Protein AF-A0A7L3NSB4-F1 (afdb_monomer)

Mean predicted aligned error: 19.43 Å

Sequence (182 aa):
SHVSRSVSPTTTSQIQARKKRRGIIEKRRRDRINSSLSELRRLVPTAFEKQGSSKLEKAEILQMTVDHLKMLHATGGTGFLDARALAVDYRSIGFRECLTEVVRYLGVLEGQNAADPIRLRLLSHLNNYVAEMEPSPVAASLLPIQTWPREAAPSPLVLTASSLPYPSPAVRPAPLRRVPSD

Secondary structure (DSSP, 8-state):
--------THHHHHHHHHHHHHHHHHHHHHHHHHHHHHHHHHHSHHHHHGGGSS---HHHHHHHHHHHHHHHHHTTT-TT--HHHHHHHHHHHHHHHHHHHHHHHHHHTS---TT-HHHHHHHHHHHHHHHHHS--TT-TT-----------PPPP-PPP----PPPPPPPPPPPPPPPPP-

pLDDT: mean 73.53, std 20.73, range [36.88, 98.31]

Structure (mmCIF, N/CA/C/O backbone):
data_AF-A0A7L3NSB4-F1
#
_entry.id   AF-A0A7L3NSB4-F1
#
loop_
_atom_site.group_PDB
_atom_site.id
_atom_site.type_symbol
_atom_site.label_atom_id
_atom_site.label_alt_id
_atom_site.label_comp_id
_atom_site.label_asym_id
_atom_site.label_entity_id
_atom_site.label_seq_id
_atom_site.pdbx_PDB_ins_code
_atom_site.Cartn_x
_atom_site.Cartn_y
_atom_site.Cartn_z
_atom_site.occupancy
_atom_site.B_iso_or_equiv
_atom_site.auth_seq_id
_atom_site.auth_comp_id
_atom_site.auth_asym_id
_atom_site.auth_atom_id
_atom_site.pdbx_PDB_model_num
ATOM 1 N N . SER A 1 1 ? -42.571 -15.913 73.186 1.00 41.47 1 SER A N 1
ATOM 2 C CA . SER A 1 1 ? -41.242 -16.099 72.567 1.00 41.47 1 SER A CA 1
ATOM 3 C C . SER A 1 1 ? -41.330 -15.780 71.078 1.00 41.47 1 SER A C 1
ATOM 5 O O . SER A 1 1 ? -41.625 -16.652 70.273 1.00 41.47 1 SER A O 1
ATOM 7 N N . HIS A 1 2 ? -41.131 -14.515 70.695 1.00 38.16 2 HIS A N 1
ATOM 8 C CA . HIS A 1 2 ? -41.065 -14.127 69.281 1.00 38.16 2 HIS A CA 1
ATOM 9 C C . HIS A 1 2 ? -39.616 -14.228 68.796 1.00 38.16 2 HIS A C 1
ATOM 11 O O . HIS A 1 2 ? -38.769 -13.430 69.186 1.00 38.16 2 HIS A O 1
ATOM 17 N N . VAL A 1 3 ? -39.329 -15.230 67.963 1.00 46.75 3 VAL A N 1
ATOM 18 C CA . VAL A 1 3 ? -38.068 -15.326 67.217 1.00 46.75 3 VAL A CA 1
ATOM 19 C C . VAL A 1 3 ? -38.216 -14.486 65.951 1.00 46.75 3 VAL A C 1
ATOM 21 O O . VAL A 1 3 ? -38.824 -14.908 64.969 1.00 46.75 3 VAL A O 1
ATOM 24 N N . SER A 1 4 ? -37.672 -13.272 65.989 1.00 44.59 4 SER A N 1
ATOM 25 C CA . SER A 1 4 ? -37.513 -12.417 64.814 1.00 44.59 4 SER A CA 1
ATOM 26 C C . SER A 1 4 ? -36.400 -12.989 63.939 1.00 44.59 4 SER A C 1
ATOM 28 O O . SER A 1 4 ? -35.218 -12.903 64.267 1.00 44.59 4 SER A O 1
ATOM 30 N N . ARG A 1 5 ? -36.786 -13.624 62.831 1.00 52.06 5 ARG A N 1
ATOM 31 C CA . ARG A 1 5 ? -35.868 -14.187 61.837 1.00 52.06 5 ARG A CA 1
ATOM 32 C C . ARG A 1 5 ? -35.193 -13.033 61.086 1.00 52.06 5 ARG A C 1
ATOM 34 O O . ARG A 1 5 ? -35.830 -12.342 60.296 1.00 52.06 5 ARG A O 1
ATOM 41 N N . SER A 1 6 ? -33.914 -12.810 61.363 1.00 48.22 6 SER A N 1
ATOM 42 C CA . SER A 1 6 ? -33.073 -11.813 60.704 1.00 48.22 6 SER A CA 1
ATOM 43 C C . SER A 1 6 ? -32.865 -12.176 59.230 1.00 48.22 6 SER A C 1
ATOM 45 O O . SER A 1 6 ? -32.164 -13.124 58.883 1.00 48.22 6 SER A O 1
ATOM 47 N N . VAL A 1 7 ? -33.490 -11.414 58.335 1.00 57.84 7 VAL A N 1
ATOM 48 C CA . VAL A 1 7 ? -33.168 -11.416 56.904 1.00 57.84 7 VAL A CA 1
ATOM 49 C C . VAL A 1 7 ? -31.962 -10.505 56.678 1.00 57.84 7 VAL A C 1
ATOM 51 O O . VAL A 1 7 ? -32.048 -9.285 56.785 1.00 57.84 7 VAL A O 1
ATOM 54 N N . SER A 1 8 ? -30.809 -11.114 56.412 1.00 54.88 8 SER A N 1
ATOM 55 C CA . SER A 1 8 ? -29.533 -10.431 56.190 1.00 54.88 8 SER A CA 1
ATOM 56 C C . SER A 1 8 ? -29.569 -9.545 54.926 1.00 54.88 8 SER A C 1
ATOM 58 O O . SER A 1 8 ? -29.937 -10.040 53.860 1.00 54.88 8 SER A O 1
ATOM 60 N N . PRO A 1 9 ? -29.102 -8.279 54.962 1.00 56.50 9 PRO A N 1
ATOM 61 C CA . PRO A 1 9 ? -29.096 -7.366 53.804 1.00 56.50 9 PRO A CA 1
ATOM 62 C C . PRO A 1 9 ? -28.012 -7.674 52.742 1.00 56.50 9 PRO A C 1
ATOM 64 O O . PRO A 1 9 ? -27.720 -6.863 51.862 1.00 56.50 9 PRO A O 1
ATOM 67 N N . THR A 1 10 ? -27.379 -8.846 52.796 1.00 56.84 10 THR A N 1
ATOM 68 C CA . THR A 1 10 ? -26.121 -9.131 52.089 1.00 56.84 10 THR A CA 1
ATOM 69 C C . THR A 1 10 ? -26.295 -9.433 50.591 1.00 56.84 10 THR A C 1
ATOM 71 O O . THR A 1 10 ? -25.347 -9.293 49.819 1.00 56.84 10 THR A O 1
ATOM 74 N N . THR A 1 11 ? -27.489 -9.801 50.125 1.00 63.25 11 THR A N 1
ATOM 75 C CA . THR A 1 11 ? -27.731 -10.205 48.726 1.00 63.25 11 THR A CA 1
ATOM 76 C C . THR A 1 11 ? -27.770 -9.026 47.748 1.00 63.25 11 THR A C 1
ATOM 78 O O . THR A 1 11 ? -27.122 -9.082 46.701 1.00 63.25 11 THR A O 1
ATOM 81 N N . THR A 1 12 ? -28.440 -7.920 48.081 1.00 67.31 12 THR A N 1
ATOM 82 C CA . THR A 1 12 ? -28.591 -6.766 47.169 1.00 67.31 12 THR A CA 1
ATOM 83 C C . THR A 1 12 ? -27.265 -6.042 46.911 1.00 67.31 12 THR A C 1
ATOM 85 O O . THR A 1 12 ? -26.929 -5.768 45.755 1.00 67.31 12 THR A O 1
ATOM 88 N N . SER A 1 13 ? -26.452 -5.812 47.950 1.00 76.88 13 SER A N 1
ATOM 89 C CA . SER A 1 13 ? -25.125 -5.184 47.808 1.00 76.88 13 SER A CA 1
ATOM 90 C C . SER A 1 13 ? -24.161 -6.032 46.976 1.00 76.88 13 SER A C 1
ATOM 92 O O . SER A 1 13 ? -23.420 -5.504 46.143 1.00 76.88 13 SER A O 1
ATOM 94 N N . GLN A 1 14 ? -24.199 -7.361 47.122 1.00 78.19 14 GLN A N 1
ATOM 95 C CA . GLN A 1 14 ? -23.383 -8.261 46.304 1.00 78.19 14 GLN A CA 1
ATOM 96 C C . GLN A 1 14 ? -23.814 -8.260 44.829 1.00 78.19 14 GLN A C 1
ATOM 98 O O . GLN A 1 14 ? -22.960 -8.271 43.937 1.00 78.19 14 GLN A O 1
ATOM 103 N N . ILE A 1 15 ? -25.120 -8.199 44.548 1.00 78.88 15 ILE A N 1
ATOM 104 C CA . ILE A 1 15 ? -25.654 -8.116 43.179 1.00 78.88 15 ILE A CA 1
ATOM 105 C C . ILE A 1 15 ? -25.244 -6.791 42.515 1.00 78.88 15 ILE A C 1
ATOM 107 O O . ILE A 1 15 ? -24.757 -6.796 41.379 1.00 78.88 15 ILE A O 1
ATOM 111 N N . GLN A 1 16 ? -25.352 -5.664 43.225 1.00 81.06 16 GLN A N 1
ATOM 112 C CA . GLN A 1 16 ? -24.919 -4.354 42.725 1.00 81.06 16 GLN A CA 1
ATOM 113 C C . GLN A 1 16 ? -23.402 -4.294 42.491 1.00 81.06 16 GLN A C 1
ATOM 115 O O . GLN A 1 16 ? -22.957 -3.814 41.445 1.00 81.06 16 GLN A O 1
ATOM 120 N N . ALA A 1 17 ? -22.598 -4.860 43.396 1.00 81.56 17 ALA A N 1
ATOM 121 C CA . ALA A 1 17 ? -21.148 -4.956 43.233 1.00 81.56 17 ALA A CA 1
ATOM 122 C C . ALA A 1 17 ? -20.750 -5.800 42.008 1.00 81.56 17 ALA A C 1
ATOM 124 O O . ALA A 1 17 ? -19.858 -5.414 41.245 1.00 81.56 17 ALA A O 1
ATOM 125 N N . ARG A 1 18 ? -21.435 -6.926 41.762 1.00 82.69 18 ARG A N 1
ATOM 126 C CA . ARG A 1 18 ? -21.242 -7.746 40.552 1.00 82.69 18 ARG A CA 1
ATOM 127 C C . ARG A 1 18 ? -21.621 -6.975 39.287 1.00 82.69 18 ARG A C 1
ATOM 129 O O . ARG A 1 18 ? -20.861 -7.000 38.320 1.00 82.69 18 ARG A O 1
ATOM 136 N N . LYS A 1 19 ? -22.743 -6.248 39.296 1.00 85.75 19 LYS A N 1
ATOM 137 C CA . LYS A 1 19 ? -23.192 -5.415 38.166 1.00 85.75 19 LYS A CA 1
ATOM 138 C C . LYS A 1 19 ? -22.208 -4.280 37.862 1.00 85.75 19 LYS A C 1
ATOM 140 O O . LYS A 1 19 ? -21.842 -4.096 36.703 1.00 85.75 19 LYS A O 1
ATOM 145 N N . LYS A 1 20 ? -21.695 -3.593 38.888 1.00 84.94 20 LYS A N 1
ATOM 146 C CA . LYS A 1 20 ? -20.652 -2.562 38.746 1.00 84.94 20 LYS A CA 1
ATOM 147 C C . LYS A 1 20 ? -19.369 -3.140 38.143 1.00 84.94 20 LYS A C 1
ATOM 149 O O . LYS A 1 20 ? -18.827 -2.573 37.198 1.00 84.94 20 LYS A O 1
ATOM 154 N N . ARG A 1 21 ? -18.921 -4.305 38.625 1.00 87.88 21 ARG A N 1
ATOM 155 C CA . ARG A 1 21 ? -17.732 -4.997 38.100 1.00 87.88 21 ARG A CA 1
ATOM 156 C C . ARG A 1 21 ? -17.908 -5.401 36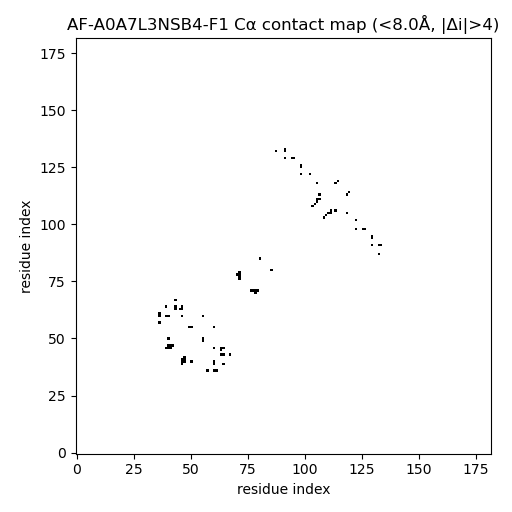.631 1.00 87.88 21 ARG A C 1
ATOM 158 O O . ARG A 1 21 ? -17.016 -5.148 35.827 1.00 87.88 21 ARG A O 1
ATOM 165 N N . ARG A 1 22 ? -19.077 -5.945 36.268 1.00 91.88 22 ARG A N 1
ATOM 166 C CA . ARG A 1 22 ? -19.443 -6.245 34.870 1.00 91.88 22 ARG A CA 1
ATOM 167 C C . ARG A 1 22 ? -19.402 -4.990 33.992 1.00 91.88 22 ARG A C 1
ATOM 169 O O . ARG A 1 22 ? -18.834 -5.035 32.907 1.00 91.88 22 ARG A O 1
ATOM 176 N N . GLY A 1 23 ? -19.920 -3.862 34.483 1.00 95.00 23 GLY A N 1
ATOM 177 C CA . GLY A 1 23 ? -19.882 -2.582 33.767 1.00 95.00 23 GLY A CA 1
ATOM 178 C C . GLY A 1 23 ? -18.463 -2.077 33.481 1.00 95.00 23 GLY A C 1
ATOM 179 O O . GLY A 1 23 ? -18.194 -1.598 32.382 1.00 95.00 23 GLY A O 1
ATOM 180 N N . ILE A 1 24 ? -17.536 -2.231 34.434 1.00 94.44 24 ILE A N 1
ATOM 181 C CA . ILE A 1 24 ? -16.123 -1.847 34.255 1.00 94.44 24 ILE A CA 1
ATOM 182 C C . ILE A 1 24 ? -15.446 -2.718 33.189 1.00 94.44 24 ILE A C 1
ATOM 184 O O . ILE A 1 24 ? -14.731 -2.195 32.335 1.00 94.44 24 ILE A O 1
ATOM 188 N N . ILE A 1 25 ? -15.681 -4.033 33.218 1.00 95.25 25 ILE A N 1
ATOM 189 C CA . ILE A 1 25 ? -15.112 -4.975 32.241 1.00 95.25 25 ILE A CA 1
ATOM 190 C C . ILE A 1 25 ? -15.617 -4.651 30.831 1.00 95.25 25 ILE A C 1
ATOM 192 O O . ILE A 1 25 ? -14.823 -4.545 29.898 1.00 95.25 25 ILE A O 1
ATOM 196 N N . GLU A 1 26 ? -16.920 -4.420 30.685 1.00 97.06 26 GLU A N 1
ATOM 197 C CA . GLU A 1 26 ? -17.520 -4.078 29.396 1.00 97.06 26 GLU A CA 1
ATOM 198 C C . GLU A 1 26 ? -17.038 -2.721 28.871 1.00 97.06 26 GLU A C 1
ATOM 200 O O . GLU A 1 26 ? -16.770 -2.572 27.679 1.00 97.06 26 GLU A O 1
ATOM 205 N N . LYS A 1 27 ? -16.870 -1.724 29.751 1.00 96.69 27 LYS A N 1
ATOM 206 C CA . LYS A 1 27 ? -16.255 -0.443 29.379 1.00 96.69 27 LYS A CA 1
ATOM 207 C C . LYS A 1 27 ? -14.854 -0.663 28.802 1.00 96.69 27 LYS A C 1
ATOM 209 O O . LYS A 1 27 ? -14.617 -0.273 27.665 1.00 96.69 27 LYS A O 1
ATOM 214 N N . ARG A 1 28 ? -13.984 -1.393 29.511 1.00 97.88 28 ARG A N 1
ATOM 215 C CA . ARG A 1 28 ? -12.627 -1.710 29.027 1.00 97.88 28 ARG A CA 1
ATOM 216 C C . ARG A 1 28 ? -12.638 -2.459 27.693 1.00 97.88 28 ARG A C 1
ATOM 218 O O . ARG A 1 28 ? -11.806 -2.180 26.836 1.00 97.88 28 ARG A O 1
ATOM 225 N N . ARG A 1 29 ? -13.572 -3.395 27.486 1.00 98.31 29 ARG A N 1
ATOM 226 C CA . ARG A 1 29 ? -13.725 -4.099 26.201 1.00 98.31 29 ARG A CA 1
ATOM 227 C C . ARG A 1 29 ? -14.053 -3.125 25.069 1.00 98.31 29 ARG A C 1
ATOM 229 O O . ARG A 1 29 ? -13.415 -3.178 24.021 1.00 98.31 29 ARG A O 1
ATOM 236 N N . ARG A 1 30 ? -15.026 -2.233 25.282 1.00 98.19 30 ARG A N 1
ATOM 237 C CA . ARG A 1 30 ? -15.428 -1.221 24.292 1.00 98.19 30 ARG A CA 1
ATOM 238 C C . ARG A 1 30 ? -14.300 -0.243 23.983 1.00 98.19 30 ARG A C 1
ATOM 240 O O . ARG A 1 30 ? -14.096 0.068 22.814 1.00 98.19 30 ARG A O 1
ATOM 247 N N . ASP A 1 31 ? -13.551 0.179 24.996 1.00 98.12 31 ASP A N 1
ATOM 248 C CA . ASP A 1 31 ? -12.402 1.072 24.826 1.00 98.12 31 ASP A CA 1
ATOM 249 C C . ASP A 1 31 ? -11.322 0.413 23.954 1.00 98.12 31 ASP A C 1
ATOM 251 O O . ASP A 1 31 ? -10.852 1.024 22.997 1.00 98.12 31 ASP A O 1
ATOM 255 N N . ARG A 1 32 ? -11.013 -0.871 24.195 1.00 98.25 32 ARG A N 1
ATOM 256 C CA . ARG A 1 32 ? -10.093 -1.648 23.344 1.00 98.25 32 ARG A CA 1
ATOM 257 C C . ARG A 1 32 ? -10.570 -1.728 21.892 1.00 98.25 32 ARG A C 1
ATOM 259 O O . ARG A 1 32 ? -9.788 -1.446 20.995 1.00 98.25 32 ARG A O 1
ATOM 266 N N . ILE A 1 33 ? -11.845 -2.054 21.661 1.00 97.56 33 ILE A N 1
ATOM 267 C CA . ILE A 1 33 ? -12.420 -2.126 20.303 1.00 97.56 33 ILE A CA 1
ATOM 268 C C . ILE A 1 33 ? -12.318 -0.771 19.593 1.00 97.56 33 ILE A C 1
ATOM 270 O O . ILE A 1 33 ? -11.929 -0.706 18.431 1.00 97.56 33 ILE A O 1
ATOM 274 N N . ASN A 1 34 ? -12.662 0.319 20.282 1.00 97.12 34 ASN A N 1
ATOM 275 C CA . ASN A 1 34 ? -12.588 1.654 19.697 1.00 97.12 34 ASN A CA 1
ATOM 276 C C . ASN A 1 34 ? -11.137 2.071 19.404 1.00 97.12 34 ASN A C 1
ATOM 278 O O . ASN A 1 34 ? -10.900 2.688 18.371 1.00 97.12 34 ASN A O 1
ATOM 282 N N . SER A 1 35 ? -10.175 1.699 20.257 1.00 97.88 35 SER A N 1
ATOM 283 C CA . SER A 1 35 ? -8.745 1.908 19.996 1.00 97.88 35 SER A CA 1
ATOM 284 C C . SER A 1 35 ? -8.305 1.187 18.723 1.00 97.88 35 SER A C 1
ATOM 286 O O . SER A 1 35 ? -7.707 1.810 17.852 1.00 97.88 35 SER A O 1
ATOM 288 N N . SER A 1 36 ? -8.670 -0.091 18.570 1.00 97.88 36 SER A N 1
ATOM 289 C CA . SER A 1 36 ? -8.346 -0.866 17.368 1.00 97.88 36 SER A CA 1
ATOM 290 C C . SER A 1 36 ? -8.972 -0.268 16.107 1.00 97.88 36 SER A C 1
ATOM 292 O O . SER A 1 36 ? -8.303 -0.173 15.090 1.00 97.88 36 SER A O 1
ATOM 294 N N . LEU A 1 37 ? -10.223 0.202 16.153 1.00 96.31 37 LEU A N 1
ATOM 295 C CA . LEU A 1 37 ? -10.854 0.864 15.001 1.00 96.31 37 LEU A CA 1
ATOM 296 C C . LEU A 1 37 ? -10.156 2.175 14.612 1.00 96.31 37 LEU A C 1
ATOM 298 O O . LEU A 1 37 ? -10.032 2.477 13.426 1.00 96.31 37 LEU A O 1
ATOM 302 N N . SER A 1 38 ? -9.704 2.957 15.593 1.00 95.00 38 SER A N 1
ATOM 303 C CA . SER A 1 38 ? -8.914 4.166 15.337 1.00 95.00 38 SER A CA 1
ATOM 304 C C . SER A 1 38 ? -7.555 3.835 14.722 1.00 95.00 38 SER A C 1
ATOM 306 O O . SER A 1 38 ? -7.101 4.538 13.825 1.00 95.00 38 SER A O 1
ATOM 308 N N . GLU A 1 39 ? -6.923 2.754 15.171 1.00 96.69 39 GLU A N 1
ATOM 309 C CA . GLU A 1 39 ? -5.663 2.280 14.609 1.00 96.69 39 GLU A CA 1
ATOM 310 C C . GLU A 1 39 ? -5.839 1.766 13.175 1.00 96.69 39 GLU A C 1
ATOM 312 O O . GLU A 1 39 ? -5.081 2.165 12.295 1.00 96.69 39 GLU A O 1
ATOM 317 N N . LEU A 1 40 ? -6.896 0.994 12.903 1.00 97.00 40 LEU A N 1
ATOM 318 C CA . LEU A 1 40 ? -7.240 0.537 11.554 1.00 97.00 40 LEU A CA 1
ATOM 319 C C . LEU A 1 40 ? -7.439 1.699 10.577 1.00 97.00 40 LEU A C 1
ATOM 321 O O . LEU A 1 40 ? -6.917 1.644 9.468 1.00 97.00 40 LEU A O 1
ATOM 325 N N . ARG A 1 41 ? -8.111 2.784 10.989 1.00 93.88 41 ARG A N 1
ATOM 326 C CA . ARG A 1 41 ? -8.237 3.993 10.151 1.00 93.88 41 ARG A CA 1
ATOM 327 C C . ARG A 1 41 ? -6.895 4.581 9.731 1.00 93.88 41 ARG A C 1
ATOM 329 O O . ARG A 1 41 ? -6.804 5.136 8.648 1.00 93.88 41 ARG A O 1
ATOM 336 N N . ARG A 1 42 ? -5.883 4.492 10.595 1.00 93.88 42 ARG A N 1
ATOM 337 C CA . ARG A 1 42 ? -4.547 5.031 10.329 1.00 93.88 42 ARG A CA 1
ATOM 338 C C . ARG A 1 42 ? -3.696 4.083 9.484 1.00 93.88 42 ARG A C 1
ATOM 340 O O . ARG A 1 42 ? -2.846 4.548 8.739 1.00 93.88 42 ARG A O 1
ATOM 347 N N . LEU A 1 43 ? -3.884 2.773 9.644 1.00 93.81 43 LEU A N 1
ATOM 348 C CA . LEU A 1 43 ? -3.078 1.752 8.968 1.00 93.81 43 LEU A CA 1
ATOM 349 C C . LEU A 1 43 ? -3.584 1.413 7.563 1.00 93.81 43 LEU A C 1
ATOM 351 O O . LEU A 1 43 ? -2.785 1.054 6.705 1.00 93.81 43 LEU A O 1
ATOM 355 N N . VAL A 1 44 ? -4.893 1.496 7.325 1.00 93.12 44 VAL A N 1
ATOM 356 C CA . VAL A 1 44 ? -5.493 1.136 6.036 1.00 93.12 44 VAL A CA 1
ATOM 357 C C . VAL A 1 44 ? -5.465 2.354 5.103 1.00 93.12 44 VAL A C 1
ATOM 359 O O . VAL A 1 44 ? -6.126 3.343 5.424 1.00 93.12 44 VAL A O 1
ATOM 362 N N . PRO A 1 45 ? -4.777 2.302 3.941 1.00 91.31 45 PRO A N 1
ATOM 363 C CA . PRO A 1 45 ? -4.560 3.473 3.082 1.00 91.31 45 PRO A CA 1
ATOM 364 C C . PRO A 1 45 ? -5.849 4.191 2.678 1.00 91.31 45 PRO A C 1
ATOM 366 O O . PRO A 1 45 ? -5.996 5.391 2.886 1.00 91.31 45 PRO A O 1
ATOM 369 N N . THR A 1 46 ? -6.840 3.434 2.211 1.00 91.06 46 THR A N 1
ATOM 370 C CA . THR A 1 46 ? -8.129 3.987 1.785 1.00 91.06 46 THR A CA 1
ATOM 371 C C . THR A 1 46 ? -8.880 4.644 2.947 1.00 91.06 46 THR A C 1
ATOM 373 O O . THR A 1 46 ? -9.553 5.657 2.763 1.00 91.06 46 THR A O 1
ATOM 376 N N . ALA A 1 47 ? -8.785 4.086 4.161 1.00 93.06 47 ALA A N 1
ATOM 377 C CA . ALA A 1 47 ? -9.444 4.642 5.343 1.00 93.06 47 ALA A CA 1
ATOM 378 C C . ALA A 1 47 ? -8.728 5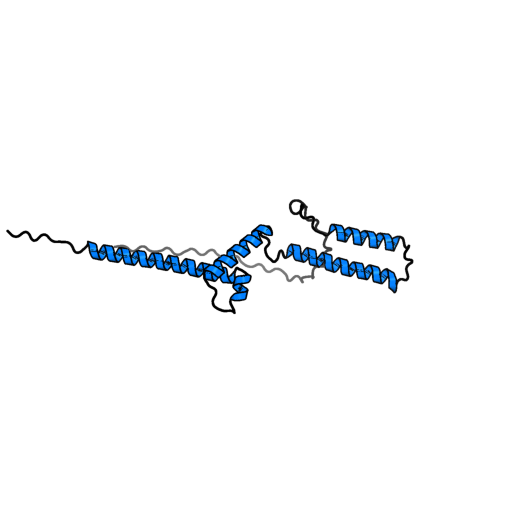.904 5.844 1.00 93.06 47 ALA A C 1
ATOM 380 O O . ALA A 1 47 ? -9.387 6.834 6.313 1.00 93.06 47 ALA A O 1
ATOM 381 N N . PHE A 1 48 ? -7.402 5.942 5.704 1.00 92.31 48 PHE A N 1
ATOM 382 C CA . PHE A 1 48 ? -6.564 7.084 6.049 1.00 92.31 48 PHE A CA 1
ATOM 383 C C . PHE A 1 48 ? -6.838 8.280 5.132 1.00 92.31 48 PHE A C 1
ATOM 385 O O . PHE A 1 48 ? -7.038 9.392 5.615 1.00 92.31 48 PHE A O 1
ATOM 392 N N . GLU A 1 49 ? -6.946 8.058 3.820 1.00 89.62 49 GLU A N 1
ATOM 393 C CA . GLU A 1 49 ? -7.280 9.108 2.846 1.00 89.62 49 GLU A CA 1
ATOM 394 C C . GLU A 1 49 ? -8.620 9.785 3.161 1.00 89.62 49 GLU A C 1
ATOM 396 O O . GLU A 1 49 ? -8.760 11.006 3.078 1.00 89.62 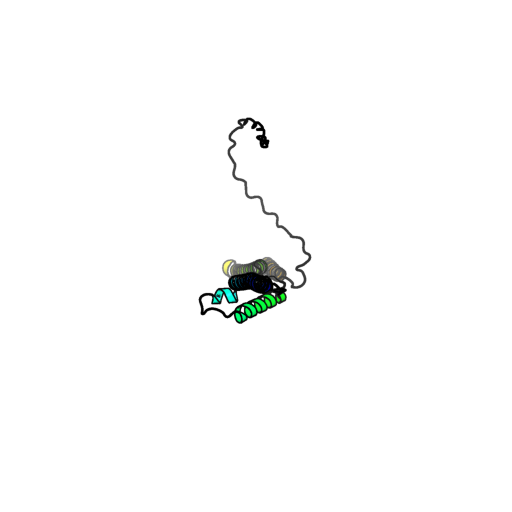49 GLU A O 1
ATOM 401 N N . LYS A 1 50 ? -9.607 9.003 3.607 1.00 86.44 50 LYS A N 1
ATOM 402 C CA . LYS A 1 50 ? -10.922 9.527 3.986 1.00 86.44 50 LYS A CA 1
ATOM 403 C C . LYS A 1 50 ? -10.964 10.195 5.364 1.00 86.44 50 LYS A C 1
ATOM 405 O O . LYS A 1 50 ? -12.012 10.718 5.738 1.00 86.44 50 LYS A O 1
ATOM 410 N N . GLN A 1 51 ? -9.867 10.226 6.122 1.00 77.00 51 GLN A N 1
ATOM 411 C CA . GLN A 1 51 ? -9.833 10.800 7.472 1.00 77.00 51 GLN A CA 1
ATOM 412 C C . GLN A 1 51 ? -10.077 12.325 7.489 1.00 77.00 51 GLN A C 1
ATOM 414 O O . GLN A 1 51 ? -10.491 12.860 8.518 1.00 77.00 51 GLN A O 1
ATOM 419 N N . GLY A 1 52 ? -9.861 13.012 6.358 1.00 70.88 52 GLY A N 1
ATOM 420 C CA . GLY A 1 52 ? -10.199 14.430 6.156 1.00 70.88 52 GLY A CA 1
ATOM 421 C C . GLY A 1 52 ? -11.635 14.695 5.677 1.00 70.88 52 GLY A C 1
ATOM 422 O O . GLY A 1 52 ? -12.049 15.849 5.614 1.00 70.88 52 GLY A O 1
ATOM 423 N N . SER A 1 53 ? -12.394 13.646 5.349 1.00 64.56 53 SER A N 1
ATOM 424 C CA . SER A 1 53 ? -13.812 13.716 4.981 1.00 64.56 53 SER A CA 1
ATOM 425 C C . SER A 1 53 ? -14.694 13.259 6.154 1.00 64.56 53 SER A C 1
ATOM 427 O O . SER A 1 53 ? -14.194 12.879 7.214 1.00 64.56 53 SER A O 1
ATOM 429 N N . SER A 1 54 ? -16.017 13.346 6.004 1.00 72.19 54 SER A N 1
ATOM 430 C CA . SER A 1 54 ? -17.016 13.000 7.027 1.00 72.19 54 SER A CA 1
ATOM 431 C C . SER A 1 54 ? -16.663 11.736 7.829 1.00 72.19 54 SER A C 1
ATOM 433 O O . SER A 1 54 ? -16.205 10.739 7.274 1.00 72.19 54 SER A O 1
ATOM 435 N N . LYS A 1 55 ? -16.918 11.769 9.145 1.00 84.50 55 LYS A N 1
ATOM 436 C CA . LYS A 1 55 ? -16.621 10.693 10.107 1.00 84.50 55 LYS A CA 1
ATOM 437 C C . LYS A 1 55 ? -17.050 9.312 9.583 1.00 84.50 55 LYS A C 1
ATOM 439 O O . LYS A 1 55 ? -18.237 9.008 9.588 1.00 84.50 55 LYS A O 1
ATOM 444 N N . LEU A 1 56 ? -16.073 8.468 9.237 1.00 87.19 56 LEU A N 1
ATOM 445 C CA . LEU A 1 56 ? -16.315 7.104 8.740 1.00 87.19 56 LEU A CA 1
ATOM 446 C C . LEU A 1 56 ? -17.164 6.276 9.711 1.00 87.19 56 LEU A C 1
ATOM 448 O O . LEU A 1 56 ? -16.958 6.325 10.930 1.00 87.19 56 LEU A O 1
ATOM 452 N N . GLU A 1 57 ? -18.063 5.452 9.191 1.00 93.00 57 GLU A N 1
ATOM 453 C CA . GLU A 1 57 ? -18.831 4.523 10.018 1.00 93.00 57 GLU A CA 1
ATOM 454 C C . GLU A 1 57 ? -17.984 3.318 10.445 1.00 93.00 57 GLU A C 1
ATOM 456 O O . GLU A 1 57 ? -16.992 2.963 9.811 1.00 93.00 57 GLU A O 1
ATOM 461 N N . LYS A 1 58 ? -18.363 2.642 11.540 1.00 94.06 58 LYS A N 1
ATOM 462 C CA . LYS A 1 58 ? -17.611 1.464 12.015 1.00 94.06 58 LYS A CA 1
ATOM 463 C C . LYS A 1 58 ? -17.604 0.330 10.990 1.00 94.06 58 LYS A C 1
ATOM 465 O O . LYS A 1 58 ? -16.582 -0.330 10.841 1.00 94.06 58 LYS A O 1
ATOM 470 N N . ALA A 1 59 ? -18.731 0.115 10.313 1.00 95.94 59 ALA A N 1
ATOM 471 C CA . ALA A 1 59 ? -18.849 -0.896 9.269 1.00 95.94 59 ALA A CA 1
ATOM 472 C C . ALA A 1 59 ? -17.950 -0.564 8.069 1.00 95.94 59 ALA A C 1
ATOM 474 O O . ALA A 1 59 ? -17.263 -1.449 7.572 1.00 95.94 59 ALA A O 1
ATOM 475 N N . GLU A 1 60 ? -17.881 0.711 7.675 1.00 95.06 60 GLU A N 1
ATOM 476 C CA . GLU A 1 60 ? -17.027 1.168 6.576 1.00 95.06 60 GLU A CA 1
ATOM 477 C C . GLU A 1 60 ? -15.540 0.916 6.873 1.00 95.06 60 GLU A C 1
ATOM 479 O O . GLU A 1 60 ? -14.854 0.310 6.057 1.00 95.06 60 GLU A O 1
ATOM 484 N N . ILE A 1 61 ? -15.051 1.262 8.075 1.00 95.44 61 ILE A N 1
ATOM 485 C CA . ILE A 1 61 ? -13.656 0.981 8.483 1.00 95.44 61 ILE A CA 1
ATOM 486 C C . ILE A 1 61 ? -13.338 -0.515 8.360 1.00 95.44 61 ILE A C 1
ATOM 488 O O . ILE A 1 61 ? -12.280 -0.891 7.856 1.00 95.44 61 ILE A O 1
ATOM 492 N N . LEU A 1 62 ? -14.244 -1.373 8.840 1.00 97.75 62 LEU A N 1
ATOM 493 C CA . LEU A 1 62 ? -14.066 -2.824 8.791 1.00 97.75 62 LEU A CA 1
ATOM 494 C C . LEU A 1 62 ? -14.065 -3.341 7.350 1.00 97.75 62 LEU A C 1
ATOM 496 O O . LEU A 1 62 ? -13.200 -4.144 7.010 1.00 97.75 62 LEU A O 1
ATOM 500 N N . GLN A 1 63 ? -14.970 -2.851 6.503 1.00 97.00 63 GLN A N 1
ATOM 501 C CA . GLN A 1 63 ? -15.040 -3.234 5.094 1.00 97.00 63 GLN A CA 1
ATOM 502 C C . GLN A 1 63 ? -13.753 -2.854 4.352 1.00 97.00 63 GLN A C 1
ATOM 504 O O . GLN A 1 63 ? -13.107 -3.715 3.761 1.00 97.00 63 GLN A O 1
ATOM 509 N N . MET A 1 64 ? -13.311 -1.600 4.487 1.00 96.38 64 MET A N 1
ATOM 510 C CA . MET A 1 64 ? -12.074 -1.106 3.872 1.00 96.38 64 MET A CA 1
ATOM 511 C C . MET A 1 64 ? -10.845 -1.897 4.338 1.00 96.38 64 MET A C 1
ATOM 513 O O . MET A 1 64 ? -9.944 -2.172 3.548 1.00 96.38 64 MET A O 1
ATOM 517 N N . THR A 1 65 ? -10.822 -2.304 5.612 1.00 96.81 65 THR A N 1
ATOM 518 C CA . THR A 1 65 ? -9.762 -3.161 6.163 1.00 96.81 65 THR A CA 1
ATOM 519 C C . THR A 1 65 ? -9.775 -4.544 5.513 1.00 96.81 65 THR A C 1
ATOM 521 O O . THR A 1 65 ? -8.728 -5.035 5.101 1.00 96.81 65 THR A O 1
ATOM 524 N N . VAL A 1 66 ? -10.944 -5.181 5.401 1.00 97.12 66 VAL A N 1
ATOM 525 C CA . VAL A 1 66 ? -11.073 -6.510 4.782 1.00 97.12 66 VAL A CA 1
ATOM 526 C C . VAL A 1 66 ? -10.655 -6.471 3.316 1.00 97.12 66 VAL A C 1
ATOM 528 O O . VAL A 1 66 ? -9.927 -7.356 2.871 1.00 97.12 66 VAL A O 1
ATOM 531 N N . ASP A 1 67 ? -11.065 -5.444 2.577 1.00 95.06 67 ASP A N 1
ATOM 532 C CA . ASP A 1 67 ? -10.699 -5.293 1.169 1.00 95.06 67 ASP A CA 1
ATOM 533 C C . ASP A 1 67 ? -9.190 -5.075 1.004 1.00 95.06 67 ASP A C 1
ATOM 535 O O . ASP A 1 67 ? -8.568 -5.686 0.133 1.00 95.06 67 ASP A O 1
ATOM 539 N N . HIS A 1 68 ? -8.567 -4.308 1.904 1.00 93.06 68 HIS A N 1
ATOM 540 C CA . HIS A 1 68 ? -7.115 -4.153 1.937 1.00 93.06 68 HIS A CA 1
ATOM 541 C C . HIS A 1 68 ? -6.389 -5.477 2.225 1.00 93.06 68 HIS A C 1
ATOM 543 O O . HIS A 1 68 ? -5.411 -5.798 1.554 1.00 93.06 68 HIS A O 1
ATOM 549 N N . LEU A 1 69 ? -6.886 -6.285 3.167 1.00 94.31 69 LEU A N 1
ATOM 550 C CA . LEU A 1 69 ? -6.320 -7.606 3.463 1.00 94.31 69 LEU A CA 1
ATOM 551 C C . LEU A 1 69 ? -6.483 -8.587 2.295 1.00 94.31 69 LEU A C 1
ATOM 553 O O . LEU A 1 69 ? -5.561 -9.347 2.013 1.00 94.31 69 LEU A O 1
ATOM 557 N N . LYS A 1 70 ? -7.620 -8.563 1.588 1.00 92.38 70 LYS A N 1
ATOM 558 C CA . LYS A 1 70 ? -7.825 -9.370 0.373 1.00 92.38 70 LYS A CA 1
ATOM 559 C C . LYS A 1 70 ? -6.852 -8.976 -0.731 1.00 92.38 70 LYS A C 1
ATOM 561 O O . LYS A 1 70 ? -6.274 -9.857 -1.358 1.00 92.38 70 LYS A O 1
ATOM 566 N N . MET A 1 71 ? -6.654 -7.674 -0.938 1.00 88.25 71 MET A N 1
ATOM 567 C CA . MET A 1 71 ? -5.662 -7.163 -1.883 1.00 88.25 71 MET A CA 1
ATOM 568 C C . MET A 1 71 ? -4.257 -7.629 -1.496 1.00 88.25 71 MET A C 1
ATOM 570 O O . MET A 1 71 ? -3.574 -8.220 -2.324 1.00 88.25 71 MET A O 1
ATOM 574 N N . LEU A 1 72 ? -3.866 -7.482 -0.226 1.00 87.31 72 LEU A N 1
ATOM 575 C CA . LEU A 1 72 ? -2.584 -7.988 0.269 1.00 87.31 72 LEU A CA 1
ATOM 576 C C . LEU A 1 72 ? -2.425 -9.483 -0.009 1.00 87.31 72 LEU A C 1
ATOM 578 O O . LEU A 1 72 ? -1.375 -9.906 -0.473 1.00 87.31 72 LEU A O 1
ATOM 582 N N . HIS A 1 73 ? -3.462 -10.281 0.232 1.00 85.56 73 HIS A N 1
ATOM 583 C CA . HIS A 1 73 ? -3.414 -11.722 0.006 1.00 85.56 73 HIS A CA 1
ATOM 584 C C . HIS A 1 73 ? -3.298 -12.087 -1.484 1.00 85.56 73 HIS A C 1
ATOM 586 O O . HIS A 1 73 ? -2.601 -13.040 -1.823 1.00 85.56 73 HIS A O 1
ATOM 592 N N . ALA A 1 74 ? -3.942 -11.325 -2.373 1.00 82.62 74 ALA A N 1
ATOM 593 C CA . ALA A 1 74 ? -3.824 -11.497 -3.821 1.00 82.62 74 ALA A CA 1
ATOM 594 C C . ALA A 1 74 ? -2.424 -11.125 -4.341 1.00 82.62 74 ALA A C 1
ATOM 596 O O . ALA A 1 74 ? -1.909 -11.793 -5.232 1.00 82.62 74 ALA A O 1
ATOM 597 N N . THR A 1 75 ? -1.785 -10.115 -3.746 1.00 78.31 75 THR A N 1
ATOM 598 C CA . THR A 1 75 ? -0.435 -9.650 -4.116 1.00 78.31 75 THR A CA 1
ATOM 599 C C . THR A 1 75 ? 0.680 -10.360 -3.323 1.00 78.31 75 THR A C 1
ATOM 601 O O . THR A 1 75 ? 1.814 -9.900 -3.288 1.00 78.31 75 THR A O 1
ATOM 604 N N . GLY A 1 76 ? 0.402 -11.476 -2.636 1.00 74.88 76 GLY A N 1
ATOM 605 C CA . GLY A 1 76 ? 1.433 -12.227 -1.898 1.00 74.88 76 GLY A CA 1
ATOM 606 C C . GLY A 1 76 ? 2.005 -11.500 -0.669 1.00 74.88 76 GLY A C 1
ATOM 607 O O . GLY A 1 76 ? 3.135 -11.751 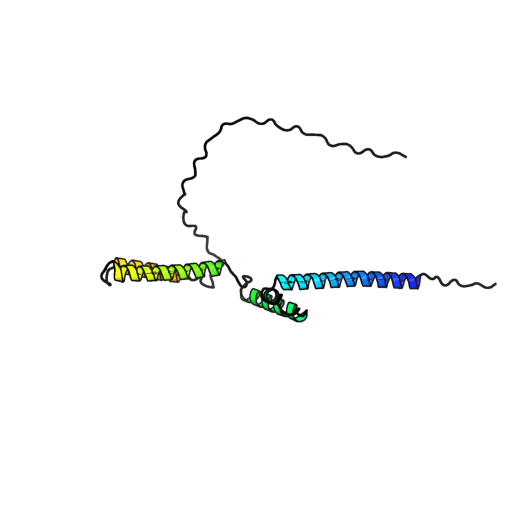-0.261 1.00 74.88 76 GLY A O 1
ATOM 608 N N . GLY A 1 77 ? 1.236 -10.591 -0.071 1.00 70.88 77 GLY A N 1
ATOM 609 C CA . GLY A 1 77 ? 1.586 -9.843 1.138 1.00 70.88 77 GLY A CA 1
ATOM 610 C C . GLY A 1 77 ? 2.436 -8.594 0.899 1.00 70.88 77 GLY A C 1
ATOM 611 O O . GLY A 1 77 ? 2.765 -7.909 1.864 1.00 70.88 77 GLY A O 1
ATOM 612 N N . THR A 1 78 ? 2.770 -8.268 -0.352 1.00 64.94 78 THR A N 1
ATOM 613 C CA . THR A 1 78 ? 3.655 -7.136 -0.684 1.00 64.94 78 THR A CA 1
ATOM 614 C C . THR A 1 78 ? 2.935 -5.783 -0.771 1.00 64.94 78 THR A C 1
ATOM 616 O O . THR A 1 78 ? 3.573 -4.733 -0.753 1.00 64.94 78 THR A O 1
ATOM 619 N N . GLY A 1 79 ? 1.600 -5.781 -0.758 1.00 63.41 79 GLY A N 1
ATOM 620 C CA . GLY A 1 79 ? 0.784 -4.567 -0.684 1.00 63.41 79 GLY A CA 1
ATOM 621 C C . GLY A 1 79 ? 0.909 -3.648 -1.893 1.00 63.41 79 GLY A C 1
ATOM 622 O O . GLY A 1 79 ? 1.357 -4.045 -2.961 1.00 63.41 79 GLY A O 1
ATOM 623 N N . PHE A 1 80 ? 0.458 -2.403 -1.717 1.00 57.31 80 PHE A N 1
ATOM 624 C CA . PHE A 1 80 ? 0.412 -1.374 -2.766 1.00 57.31 80 PHE A CA 1
ATOM 625 C C . PHE A 1 80 ? 1.808 -0.911 -3.227 1.00 57.31 80 PHE A C 1
ATOM 627 O O . PHE A 1 80 ? 1.917 -0.257 -4.256 1.00 57.31 80 PHE A O 1
ATOM 634 N N . LEU A 1 81 ? 2.873 -1.237 -2.488 1.00 61.25 81 LEU A N 1
ATOM 635 C CA . LEU A 1 81 ? 4.235 -0.785 -2.764 1.00 61.25 81 LEU A CA 1
ATOM 636 C C . LEU A 1 81 ? 5.226 -1.905 -2.442 1.00 61.25 81 LEU A C 1
ATOM 638 O O . LEU A 1 81 ? 5.913 -1.853 -1.419 1.00 61.25 81 LEU A O 1
ATOM 642 N N . ASP A 1 82 ? 5.361 -2.891 -3.330 1.00 71.31 82 ASP A N 1
ATOM 643 C CA . ASP A 1 82 ? 6.633 -3.606 -3.374 1.00 71.31 82 ASP A CA 1
ATOM 644 C C . ASP A 1 82 ? 7.673 -2.633 -3.935 1.00 71.31 82 ASP A C 1
ATOM 646 O O . ASP A 1 82 ? 7.875 -2.525 -5.144 1.00 71.31 82 ASP A O 1
ATOM 650 N N . ALA A 1 83 ? 8.312 -1.873 -3.043 1.00 70.81 83 ALA A N 1
ATOM 651 C CA . ALA A 1 83 ? 9.378 -0.946 -3.403 1.00 70.81 83 ALA A CA 1
ATOM 652 C C . ALA A 1 83 ? 10.483 -1.645 -4.212 1.00 70.81 83 ALA A C 1
ATOM 654 O O . ALA A 1 83 ? 11.162 -0.995 -5.004 1.00 70.81 83 ALA A O 1
ATOM 655 N N . ARG A 1 84 ? 10.645 -2.968 -4.050 1.00 72.69 84 ARG A N 1
ATOM 656 C CA . ARG A 1 84 ? 11.576 -3.774 -4.835 1.00 72.69 84 ARG A CA 1
ATOM 657 C C . ARG A 1 84 ? 11.072 -3.998 -6.258 1.00 72.69 84 ARG A C 1
ATOM 659 O O . ARG A 1 84 ? 11.853 -3.783 -7.177 1.00 72.69 84 ARG A O 1
ATOM 666 N N . ALA A 1 85 ? 9.810 -4.388 -6.445 1.00 76.31 85 ALA A N 1
ATOM 667 C CA . ALA A 1 85 ? 9.217 -4.514 -7.779 1.00 76.31 85 ALA A CA 1
ATOM 668 C C . ALA A 1 85 ? 9.227 -3.167 -8.511 1.00 76.31 85 ALA A C 1
ATOM 670 O O . ALA A 1 85 ? 9.766 -3.077 -9.606 1.00 76.31 85 ALA A O 1
ATOM 671 N N . LEU A 1 86 ? 8.794 -2.092 -7.843 1.00 81.25 86 LEU A N 1
ATOM 672 C CA . LEU A 1 86 ? 8.842 -0.740 -8.402 1.00 81.25 86 LEU A CA 1
ATOM 673 C C . LEU A 1 86 ? 10.268 -0.324 -8.782 1.00 81.25 86 LEU A C 1
ATOM 675 O O . LEU A 1 86 ? 10.473 0.275 -9.831 1.00 81.25 86 LEU A O 1
ATOM 679 N N . ALA A 1 87 ? 11.276 -0.640 -7.964 1.00 83.75 87 ALA A N 1
ATOM 680 C CA . ALA A 1 87 ? 12.668 -0.338 -8.297 1.00 83.75 87 ALA A CA 1
ATOM 681 C C . ALA A 1 87 ? 13.173 -1.126 -9.519 1.00 83.75 87 ALA A C 1
ATOM 683 O O . ALA A 1 87 ? 13.965 -0.590 -10.296 1.00 83.75 87 ALA A O 1
ATOM 684 N N . VAL A 1 88 ? 12.731 -2.376 -9.695 1.00 84.81 88 VAL A N 1
ATOM 685 C CA . VAL A 1 88 ? 13.029 -3.178 -10.892 1.00 84.81 88 VAL A CA 1
ATOM 686 C C . VAL A 1 88 ? 12.350 -2.567 -12.120 1.00 84.81 88 VAL A C 1
ATOM 688 O O . VAL A 1 88 ? 13.030 -2.359 -13.125 1.00 84.81 88 VAL A O 1
ATOM 691 N N . ASP A 1 89 ? 11.084 -2.165 -12.009 1.00 85.06 89 ASP A N 1
ATOM 692 C CA . ASP A 1 89 ? 10.328 -1.529 -13.093 1.00 85.06 89 ASP A CA 1
ATOM 693 C C . ASP A 1 89 ? 10.941 -0.180 -13.502 1.00 85.06 89 ASP A C 1
ATOM 695 O O . ASP A 1 89 ? 11.189 0.080 -14.678 1.00 85.06 89 ASP A O 1
ATOM 699 N N . TYR A 1 90 ? 11.269 0.689 -12.541 1.00 88.38 90 TYR A N 1
ATOM 700 C CA . TYR A 1 90 ? 11.922 1.968 -12.838 1.00 88.38 90 TYR A CA 1
ATOM 701 C C . TYR A 1 90 ? 13.306 1.778 -13.463 1.00 88.38 90 TYR A C 1
ATOM 703 O O . TYR A 1 90 ? 13.687 2.533 -14.361 1.00 88.38 90 TYR A O 1
ATOM 711 N N . ARG A 1 91 ? 14.058 0.759 -13.029 1.00 89.56 91 ARG A N 1
ATOM 712 C CA . ARG A 1 91 ? 15.339 0.404 -13.647 1.00 89.56 91 ARG A CA 1
ATOM 713 C C . ARG A 1 91 ? 15.146 -0.059 -15.092 1.00 89.56 91 ARG A C 1
ATOM 715 O O . ARG A 1 91 ? 15.909 0.385 -15.949 1.00 89.56 91 ARG A O 1
ATOM 722 N N . SER A 1 92 ? 14.164 -0.920 -15.370 1.00 89.88 92 SER A N 1
ATOM 723 C CA . SER A 1 92 ? 13.909 -1.418 -16.728 1.00 89.88 92 SER A CA 1
ATOM 724 C C . SER A 1 92 ? 13.457 -0.284 -17.655 1.00 89.88 92 SER A C 1
ATOM 726 O O . SER A 1 92 ? 13.942 -0.17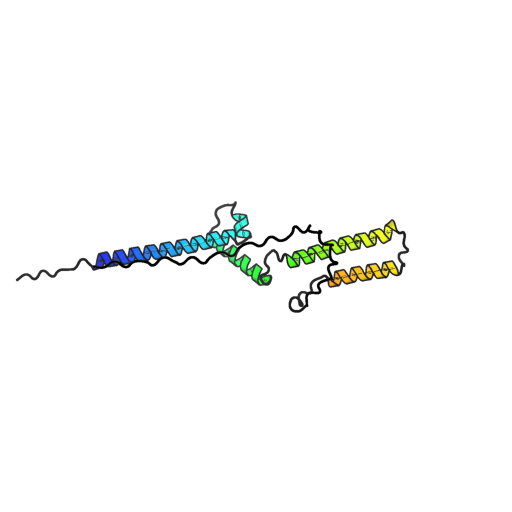5 -18.781 1.00 89.88 92 SER A O 1
ATOM 728 N N . ILE A 1 93 ? 12.618 0.631 -17.158 1.00 91.75 93 ILE A N 1
ATOM 729 C CA . ILE A 1 93 ? 12.204 1.849 -17.868 1.00 91.75 93 ILE A CA 1
ATOM 730 C C . ILE A 1 93 ? 13.408 2.730 -18.207 1.00 91.75 93 ILE A C 1
ATOM 732 O O . ILE A 1 93 ? 13.628 3.012 -19.386 1.00 91.75 93 ILE A O 1
ATOM 736 N N . GLY A 1 94 ? 14.222 3.098 -17.214 1.00 94.06 94 GLY A N 1
ATOM 737 C CA . GLY A 1 94 ? 15.391 3.953 -17.438 1.00 94.06 94 GLY A CA 1
ATOM 738 C C . GLY A 1 94 ? 16.423 3.318 -18.376 1.00 94.06 94 GLY A C 1
ATOM 739 O O . GLY A 1 94 ? 17.035 4.006 -19.193 1.00 94.06 94 GLY A O 1
ATOM 740 N N . PHE A 1 95 ? 16.584 1.990 -18.329 1.00 94.81 95 PHE A N 1
ATOM 741 C CA . PHE A 1 95 ? 17.453 1.287 -19.270 1.00 94.81 95 PHE A CA 1
ATOM 742 C C . PHE A 1 95 ? 16.922 1.370 -20.707 1.00 94.81 95 PHE A C 1
ATOM 744 O O . PHE A 1 95 ? 17.699 1.637 -21.622 1.00 94.81 95 PHE A O 1
ATOM 751 N N . ARG A 1 96 ? 15.614 1.177 -20.937 1.00 93.50 96 ARG A N 1
ATOM 752 C CA . ARG A 1 96 ? 15.029 1.299 -22.286 1.00 93.50 96 ARG A CA 1
ATOM 753 C C . ARG A 1 96 ? 15.164 2.709 -22.855 1.00 93.50 96 ARG A C 1
ATOM 755 O O . ARG A 1 96 ? 15.411 2.858 -24.052 1.00 93.50 96 ARG A O 1
ATOM 762 N N . GLU A 1 97 ? 15.008 3.732 -22.020 1.00 95.12 97 GLU A N 1
ATOM 763 C CA . GLU A 1 97 ? 15.229 5.125 -22.421 1.00 95.12 97 GLU A CA 1
ATOM 764 C C . GLU A 1 97 ? 16.689 5.346 -22.832 1.00 95.12 97 GLU A C 1
ATOM 766 O O . GLU A 1 97 ? 16.955 5.863 -23.917 1.00 95.12 97 GLU A O 1
ATOM 771 N N . CYS A 1 98 ? 17.637 4.851 -22.030 1.00 95.00 98 CYS A N 1
ATOM 772 C CA . CYS A 1 98 ? 19.059 4.892 -22.362 1.00 95.00 98 CYS A CA 1
ATOM 773 C C . CYS A 1 98 ? 19.372 4.146 -23.671 1.00 95.00 98 CYS A C 1
ATOM 775 O O . CYS A 1 98 ? 20.055 4.684 -24.538 1.00 95.00 98 CYS A O 1
ATOM 777 N N . LEU A 1 99 ? 18.831 2.940 -23.865 1.00 94.25 99 LEU A N 1
ATOM 778 C CA . LEU A 1 99 ? 18.996 2.166 -25.097 1.00 94.25 99 LEU A CA 1
ATOM 779 C C . LEU A 1 99 ? 18.448 2.912 -26.320 1.00 94.25 99 LEU A C 1
ATOM 781 O O . LEU A 1 99 ? 19.098 2.948 -27.363 1.00 94.25 99 LEU A O 1
ATOM 785 N N . THR A 1 100 ? 17.275 3.533 -26.192 1.00 93.19 100 THR A N 1
ATOM 786 C CA . THR A 1 100 ? 16.689 4.360 -27.258 1.00 93.19 100 THR A CA 1
ATOM 787 C C . THR A 1 100 ? 17.638 5.493 -27.645 1.00 93.19 100 THR A C 1
ATOM 789 O O . THR A 1 100 ? 17.867 5.742 -28.830 1.00 93.19 100 THR A O 1
ATOM 792 N N . GLU A 1 101 ? 18.258 6.127 -26.654 1.00 94.00 101 GLU A N 1
ATOM 793 C CA . GLU A 1 101 ? 19.230 7.191 -26.873 1.00 94.00 101 GLU A CA 1
ATOM 794 C C . GLU A 1 101 ? 20.534 6.682 -27.506 1.00 94.00 101 GLU A C 1
ATOM 796 O O . GLU A 1 101 ? 21.069 7.334 -28.401 1.00 94.00 101 GLU A O 1
ATOM 801 N N . VAL A 1 102 ? 21.008 5.484 -27.145 1.00 91.94 102 VAL A N 1
ATOM 802 C CA . VAL A 1 102 ? 22.146 4.822 -27.812 1.00 91.94 102 VAL A CA 1
ATOM 803 C C . VAL A 1 102 ? 21.831 4.560 -29.287 1.00 91.94 102 VAL A C 1
ATOM 805 O O . VAL A 1 102 ? 22.632 4.890 -30.160 1.00 91.94 102 VAL A O 1
ATOM 808 N N . VAL A 1 103 ? 20.645 4.027 -29.600 1.00 90.19 103 VAL A N 1
ATOM 809 C CA . VAL A 1 103 ? 20.203 3.813 -30.990 1.00 90.19 103 VAL A CA 1
ATOM 810 C C . VAL A 1 103 ? 20.186 5.132 -31.767 1.00 90.19 103 VAL A C 1
ATOM 812 O O . VAL A 1 103 ? 20.639 5.178 -32.917 1.00 90.19 103 VAL A O 1
ATOM 815 N N . ARG A 1 104 ? 19.689 6.204 -31.138 1.00 89.25 104 ARG A N 1
ATOM 816 C CA . ARG A 1 104 ? 19.634 7.551 -31.714 1.00 89.25 104 ARG A CA 1
ATOM 817 C C . ARG A 1 104 ? 21.033 8.125 -31.943 1.00 89.25 104 ARG A C 1
ATOM 819 O O . ARG A 1 104 ? 21.294 8.636 -33.030 1.00 89.25 104 ARG A O 1
ATOM 826 N N . TYR A 1 105 ? 21.931 8.017 -30.964 1.00 88.25 105 TYR A N 1
ATOM 827 C CA . TYR A 1 105 ? 23.314 8.494 -31.044 1.00 88.25 105 TYR A CA 1
ATOM 828 C C . TYR A 1 105 ? 24.059 7.826 -32.201 1.00 88.25 105 TYR A C 1
ATOM 830 O O . TYR A 1 105 ? 24.540 8.510 -33.103 1.00 88.25 105 TYR A O 1
ATOM 838 N N . LEU A 1 106 ? 24.040 6.492 -32.250 1.00 85.38 106 LEU A N 1
ATOM 839 C CA . LEU A 1 106 ? 24.688 5.727 -33.318 1.00 85.38 106 LEU A CA 1
ATOM 840 C C . LEU A 1 106 ? 24.066 6.024 -34.694 1.00 85.38 106 LEU A C 1
ATOM 842 O O . LEU A 1 106 ? 24.720 5.878 -35.723 1.00 85.38 106 LEU A O 1
ATOM 846 N N . GLY A 1 107 ? 22.772 6.370 -34.747 1.00 81.69 107 GLY A N 1
ATOM 847 C CA . GLY A 1 107 ? 22.050 6.683 -35.987 1.00 81.69 107 GLY A CA 1
ATOM 848 C C . GLY A 1 107 ? 22.277 8.096 -36.524 1.00 81.69 107 GLY A C 1
ATOM 849 O O . GLY A 1 107 ? 22.333 8.272 -37.735 1.00 81.69 107 GLY A O 1
ATOM 850 N N . VAL A 1 108 ? 22.391 9.093 -35.644 1.00 77.50 108 VAL A N 1
ATOM 851 C CA . VAL A 1 108 ? 22.408 10.516 -36.024 1.00 77.50 108 VAL A CA 1
ATOM 852 C C . VAL A 1 108 ? 23.803 11.132 -35.925 1.00 77.50 108 VAL A C 1
ATOM 854 O O . VAL A 1 108 ? 24.147 11.964 -36.758 1.00 77.50 108 VAL A O 1
ATOM 857 N N . LEU A 1 109 ? 24.598 10.762 -34.915 1.00 61.03 109 LEU A N 1
ATOM 858 C CA . LEU A 1 109 ? 25.844 11.462 -34.578 1.00 61.03 109 LEU A CA 1
ATOM 859 C C . LEU A 1 109 ? 27.092 10.820 -35.185 1.00 61.03 109 LEU A C 1
ATOM 861 O O . LEU A 1 109 ? 28.005 11.541 -35.571 1.00 61.03 109 LEU A O 1
ATOM 865 N N . GLU A 1 110 ? 27.127 9.495 -35.321 1.00 63.50 110 GLU A N 1
ATOM 866 C CA . GLU A 1 110 ? 28.300 8.808 -35.879 1.00 63.50 110 GLU A CA 1
ATOM 867 C C . GLU A 1 110 ? 28.213 8.560 -37.391 1.00 63.50 110 GLU A C 1
ATOM 869 O O . GLU A 1 110 ? 29.212 8.213 -38.018 1.00 63.50 110 GLU A O 1
ATOM 874 N N . GLY A 1 111 ? 27.031 8.714 -38.005 1.00 61.00 111 GLY A N 1
ATOM 875 C CA . GLY A 1 111 ? 26.828 8.394 -39.426 1.00 61.00 111 GLY A CA 1
ATOM 876 C C . GLY A 1 111 ? 27.207 6.948 -39.782 1.00 61.00 111 GLY A C 1
ATOM 877 O O . GLY A 1 111 ? 27.465 6.639 -40.945 1.00 61.00 111 GLY A O 1
ATOM 878 N N . GLN A 1 112 ? 27.300 6.064 -38.780 1.00 61.31 112 GLN A N 1
ATOM 879 C CA . GLN A 1 112 ? 27.756 4.692 -38.943 1.00 61.31 112 GLN A CA 1
ATOM 880 C C . GLN A 1 112 ? 26.733 3.909 -39.766 1.00 61.31 112 GLN A C 1
ATOM 882 O O . GLN A 1 112 ? 25.537 3.902 -39.462 1.00 61.31 112 GLN A O 1
ATOM 887 N N . ASN A 1 113 ? 27.228 3.258 -40.821 1.00 68.88 113 ASN A N 1
ATOM 888 C CA . ASN A 1 113 ? 26.446 2.424 -41.723 1.00 68.88 113 ASN A CA 1
ATOM 889 C C . ASN A 1 113 ? 25.525 1.497 -40.909 1.00 68.88 113 ASN A C 1
ATOM 891 O O . ASN A 1 113 ? 25.983 0.837 -39.977 1.00 68.88 113 ASN A O 1
ATOM 895 N N . ALA A 1 114 ? 24.236 1.422 -41.251 1.00 70.88 114 ALA A N 1
ATOM 896 C CA . ALA A 1 114 ? 23.261 0.612 -40.509 1.00 70.88 114 ALA A CA 1
ATOM 897 C C . ALA A 1 114 ? 23.645 -0.884 -40.435 1.00 70.88 114 ALA A C 1
ATOM 899 O O . ALA A 1 114 ? 23.149 -1.610 -39.576 1.00 70.88 114 ALA A O 1
ATOM 900 N N . ALA A 1 115 ? 24.545 -1.319 -41.322 1.00 77.25 115 ALA A N 1
ATOM 901 C CA . ALA A 1 115 ? 25.119 -2.657 -41.384 1.00 77.25 115 ALA A CA 1
ATOM 902 C C . ALA A 1 115 ? 26.427 -2.837 -40.583 1.00 77.25 115 ALA A C 1
ATOM 904 O O . ALA A 1 115 ? 27.071 -3.875 -40.728 1.00 77.25 115 ALA A O 1
ATOM 905 N N . ASP A 1 116 ? 26.854 -1.862 -39.771 1.00 85.06 116 ASP A N 1
ATOM 906 C CA . ASP A 1 116 ? 28.043 -2.023 -38.929 1.00 85.06 116 ASP A CA 1
ATOM 907 C C . ASP A 1 116 ? 27.852 -3.203 -37.948 1.00 85.06 116 ASP A C 1
ATOM 909 O O . ASP A 1 116 ? 26.939 -3.181 -37.109 1.00 85.06 116 ASP A O 1
ATOM 913 N N . PRO A 1 117 ? 28.696 -4.250 -38.027 1.00 85.75 117 PRO A N 1
ATOM 914 C CA . PRO A 1 117 ? 28.580 -5.418 -37.164 1.00 85.75 117 PRO A CA 1
ATOM 915 C C . PRO A 1 117 ? 28.756 -5.085 -35.677 1.00 85.75 117 PRO A C 1
ATOM 917 O O . PRO A 1 117 ? 28.204 -5.802 -34.838 1.00 85.75 117 PRO A O 1
ATOM 920 N N . ILE A 1 118 ? 29.494 -4.023 -35.330 1.00 86.44 118 ILE A N 1
ATOM 921 C CA . ILE A 1 118 ? 29.701 -3.615 -33.934 1.00 86.44 118 ILE A CA 1
ATOM 922 C C . ILE A 1 118 ? 28.411 -3.013 -33.378 1.00 86.44 118 ILE A C 1
ATOM 924 O O . ILE A 1 118 ? 27.918 -3.480 -32.347 1.00 86.44 118 ILE A O 1
ATOM 928 N N . ARG A 1 119 ? 27.806 -2.066 -34.103 1.00 87.38 119 ARG A N 1
ATOM 929 C CA . ARG A 1 119 ? 26.475 -1.527 -33.794 1.00 87.38 119 ARG A CA 1
ATOM 930 C C . ARG A 1 119 ? 25.430 -2.630 -33.626 1.00 87.38 119 ARG A C 1
ATOM 932 O O . ARG A 1 119 ? 24.720 -2.650 -32.622 1.00 87.38 119 ARG A O 1
ATOM 939 N N . LEU A 1 120 ? 25.323 -3.552 -34.584 1.00 89.44 120 LEU A N 1
ATOM 940 C CA . LEU A 1 120 ? 24.324 -4.628 -34.541 1.00 89.44 120 LEU A CA 1
ATOM 941 C C . LEU A 1 120 ? 24.518 -5.540 -33.324 1.00 89.44 120 LEU A C 1
ATOM 943 O O . LEU A 1 120 ? 23.546 -5.889 -32.651 1.00 89.44 120 LEU A O 1
ATOM 947 N N . ARG A 1 121 ? 25.770 -5.888 -33.004 1.00 92.94 121 ARG A N 1
ATOM 948 C CA . ARG A 1 121 ? 26.098 -6.703 -31.829 1.00 92.94 121 ARG A CA 1
ATOM 949 C C . ARG A 1 121 ? 25.761 -5.980 -30.526 1.00 92.94 121 ARG A C 1
ATOM 951 O O . ARG A 1 121 ? 25.171 -6.597 -29.644 1.00 92.94 121 ARG A O 1
ATOM 958 N N . LEU A 1 122 ? 26.094 -4.693 -30.420 1.00 92.12 122 LEU A N 1
ATOM 959 C CA . LEU A 1 122 ? 25.793 -3.876 -29.245 1.00 92.12 122 LEU A CA 1
ATOM 960 C C . LEU A 1 122 ? 24.282 -3.758 -29.020 1.00 92.12 122 LEU A C 1
ATOM 962 O O . LEU A 1 122 ? 23.798 -4.056 -27.932 1.00 92.12 122 LEU A O 1
ATOM 966 N N . LEU A 1 123 ? 23.523 -3.381 -30.052 1.00 91.56 123 LEU A N 1
ATOM 967 C CA . LEU A 1 123 ? 22.072 -3.224 -29.942 1.00 91.56 123 LEU A CA 1
ATOM 968 C C . LEU A 1 123 ? 21.370 -4.550 -29.641 1.00 91.56 123 LEU A C 1
ATOM 970 O O . LEU A 1 123 ? 20.448 -4.576 -28.830 1.00 91.56 123 LEU A O 1
ATOM 974 N N . SER A 1 124 ? 21.812 -5.652 -30.251 1.00 92.81 124 SER A N 1
ATOM 975 C CA . SER A 1 124 ? 21.298 -6.990 -29.942 1.00 92.81 124 SER A CA 1
ATOM 976 C C . SER A 1 124 ? 21.564 -7.365 -28.482 1.00 92.81 124 SER A C 1
ATOM 978 O O . SER A 1 124 ? 20.651 -7.783 -27.773 1.00 92.81 124 SER A O 1
ATOM 980 N N . HIS A 1 125 ? 22.785 -7.130 -27.993 1.00 94.06 125 HIS A N 1
ATOM 981 C CA . HIS A 1 125 ? 23.144 -7.406 -26.605 1.00 94.06 125 HIS A CA 1
ATOM 982 C C . HIS A 1 125 ? 22.283 -6.614 -25.611 1.00 94.06 125 HIS A C 1
ATOM 984 O O . HIS A 1 125 ? 21.725 -7.200 -24.687 1.00 94.06 125 HIS A O 1
ATOM 990 N N . LEU A 1 126 ? 22.120 -5.305 -25.824 1.00 93.69 126 LEU A N 1
ATOM 991 C CA . LEU A 1 126 ? 21.335 -4.453 -24.929 1.00 93.69 126 LEU A CA 1
ATOM 992 C C . LEU A 1 126 ? 19.835 -4.795 -24.956 1.00 93.69 126 LEU A C 1
ATOM 994 O O . LEU A 1 126 ? 19.194 -4.773 -23.909 1.00 93.69 126 LEU A O 1
ATOM 998 N N . ASN A 1 127 ? 19.276 -5.151 -26.119 1.00 91.38 127 ASN A N 1
ATOM 999 C CA . ASN A 1 127 ?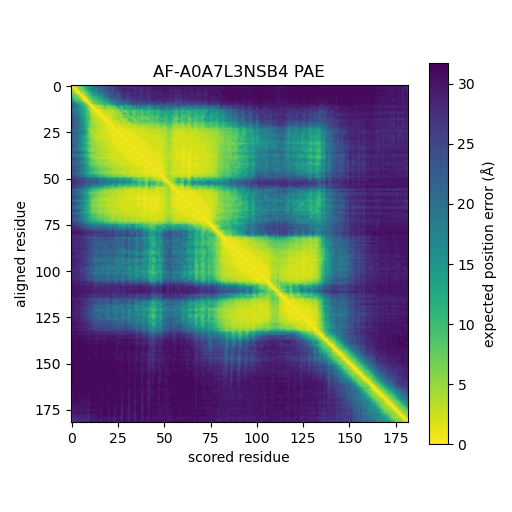 17.879 -5.593 -26.219 1.00 91.38 127 ASN A CA 1
ATOM 1000 C C . ASN A 1 127 ? 17.638 -6.926 -25.497 1.00 91.38 127 ASN A C 1
ATOM 1002 O O . ASN A 1 127 ? 16.647 -7.059 -24.780 1.00 91.38 127 ASN A O 1
ATOM 1006 N N . ASN A 1 128 ? 18.552 -7.890 -25.638 1.00 91.12 128 ASN A N 1
ATOM 1007 C CA . ASN A 1 128 ? 18.450 -9.169 -24.930 1.00 91.12 128 ASN A CA 1
ATOM 1008 C C . ASN A 1 128 ? 18.581 -8.980 -23.415 1.00 91.12 128 ASN A C 1
ATOM 1010 O O . ASN A 1 128 ? 17.818 -9.566 -22.656 1.00 91.12 128 ASN A O 1
ATOM 1014 N N . TYR A 1 129 ? 19.481 -8.098 -22.976 1.00 89.44 129 TYR A N 1
ATOM 1015 C CA . TYR A 1 129 ? 19.645 -7.791 -21.558 1.00 89.44 129 TYR A CA 1
ATOM 1016 C C . TYR A 1 129 ? 18.373 -7.199 -20.930 1.00 89.44 129 TYR A C 1
ATOM 1018 O O . TYR A 1 129 ? 17.995 -7.593 -19.831 1.00 89.44 129 TYR A O 1
ATOM 1026 N N . VAL A 1 130 ? 17.665 -6.300 -21.629 1.00 86.44 130 VAL A N 1
ATOM 1027 C CA . VAL A 1 130 ? 16.362 -5.778 -21.160 1.00 86.44 130 VAL A CA 1
ATOM 1028 C C . VAL A 1 130 ? 15.329 -6.887 -21.024 1.00 86.44 130 VAL A C 1
ATOM 1030 O O . VAL A 1 130 ? 14.597 -6.907 -20.039 1.00 86.44 130 VAL A O 1
ATOM 1033 N N . ALA A 1 131 ? 15.274 -7.809 -21.987 1.00 83.75 131 ALA A N 1
ATOM 1034 C CA . ALA A 1 131 ? 14.343 -8.932 -21.947 1.00 83.75 131 ALA A CA 1
ATOM 1035 C C . ALA A 1 131 ? 14.623 -9.884 -20.768 1.00 83.75 131 ALA A C 1
ATOM 1037 O O . ALA A 1 131 ? 13.692 -10.466 -20.220 1.00 83.75 131 ALA A O 1
ATOM 1038 N N . GLU A 1 132 ? 15.885 -10.006 -20.345 1.00 81.75 132 GLU A N 1
ATOM 1039 C CA . GLU A 1 132 ? 16.292 -10.771 -19.158 1.00 81.75 132 GLU A CA 1
ATOM 1040 C C . GLU A 1 132 ? 16.041 -10.032 -17.83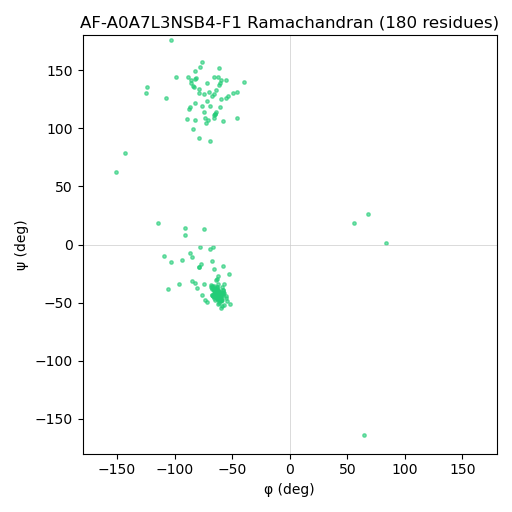0 1.00 81.75 132 GLU A C 1
ATOM 1042 O O . GLU A 1 132 ? 15.988 -10.671 -16.778 1.00 81.75 132 GLU A O 1
ATOM 1047 N N . MET A 1 133 ? 15.882 -8.700 -17.846 1.00 73.38 133 MET A N 1
ATOM 1048 C CA . MET A 1 133 ? 15.590 -7.907 -16.643 1.00 73.38 133 MET A CA 1
ATOM 1049 C C . MET A 1 133 ? 14.132 -7.995 -16.181 1.00 73.38 133 MET A C 1
ATOM 1051 O O . MET A 1 133 ? 13.853 -7.645 -15.032 1.00 73.38 133 MET A O 1
ATOM 1055 N N . GLU A 1 134 ? 13.218 -8.457 -17.035 1.00 63.41 134 GLU A N 1
ATOM 1056 C CA . GLU A 1 134 ? 11.824 -8.675 -16.653 1.00 63.41 134 GLU A CA 1
ATOM 1057 C C . GLU A 1 134 ? 11.730 -9.859 -15.674 1.00 63.41 134 GLU A C 1
ATOM 1059 O O . GLU A 1 134 ? 12.118 -10.986 -16.009 1.00 63.41 134 GLU A O 1
ATOM 1064 N N . PRO A 1 135 ? 11.235 -9.647 -14.442 1.00 54.84 135 PRO A N 1
ATOM 1065 C CA . PRO A 1 135 ? 11.149 -10.712 -13.460 1.00 54.84 135 PRO A CA 1
ATOM 1066 C C . PRO A 1 135 ? 10.147 -11.769 -13.936 1.00 54.84 135 PRO A C 1
ATOM 1068 O O . PRO A 1 135 ? 8.938 -11.547 -13.963 1.00 54.84 135 PRO A O 1
ATOM 1071 N N . SER A 1 136 ? 10.647 -12.960 -14.275 1.00 45.75 136 SER A N 1
ATOM 1072 C CA . SER A 1 136 ? 9.791 -14.130 -14.479 1.00 45.75 136 SER A CA 1
ATOM 1073 C C . SER A 1 136 ? 8.944 -14.361 -13.217 1.00 45.75 136 SER A C 1
ATOM 1075 O O . SER A 1 136 ? 9.515 -14.514 -12.129 1.00 45.75 136 SER A O 1
ATOM 1077 N N . PRO A 1 137 ? 7.603 -14.455 -13.321 1.00 51.16 137 PRO A N 1
ATOM 1078 C CA . PRO A 1 137 ? 6.721 -14.593 -12.159 1.00 51.16 137 PRO A CA 1
ATOM 1079 C C . PRO A 1 137 ? 6.890 -15.924 -11.401 1.00 51.16 137 PRO A C 1
ATOM 1081 O O . PRO A 1 137 ? 6.237 -16.136 -10.384 1.00 51.16 137 PRO A O 1
ATOM 1084 N N . VAL A 1 138 ? 7.764 -16.827 -11.864 1.00 46.09 138 VAL A N 1
ATOM 1085 C CA . VAL A 1 138 ? 7.917 -18.191 -11.329 1.00 46.09 138 VAL A CA 1
ATOM 1086 C C . VAL A 1 138 ? 9.231 -18.393 -10.552 1.00 46.09 138 VAL A C 1
ATOM 1088 O O . VAL A 1 138 ? 9.391 -19.402 -9.872 1.00 46.09 138 VAL A O 1
ATOM 1091 N N . ALA A 1 139 ? 10.176 -17.445 -10.588 1.00 45.50 139 ALA A N 1
ATOM 1092 C CA . ALA A 1 139 ? 11.548 -17.670 -10.101 1.00 45.50 139 ALA A CA 1
ATOM 1093 C C . ALA A 1 139 ? 11.962 -16.835 -8.873 1.00 45.50 139 ALA A C 1
ATOM 1095 O O . ALA A 1 139 ? 13.150 -16.722 -8.573 1.00 45.50 139 ALA A O 1
ATOM 1096 N N . ALA A 1 140 ? 11.017 -16.272 -8.115 1.00 46.66 140 ALA A N 1
ATOM 1097 C CA . ALA A 1 140 ? 11.344 -15.446 -6.946 1.00 46.66 140 ALA A CA 1
ATOM 1098 C C . ALA A 1 140 ? 11.949 -16.221 -5.752 1.00 46.66 140 ALA A C 1
ATOM 1100 O O . ALA A 1 140 ? 12.326 -15.595 -4.761 1.00 46.66 140 ALA A O 1
ATOM 1101 N N . SER A 1 141 ? 12.061 -17.553 -5.813 1.00 52.38 141 SER A N 1
ATOM 1102 C CA . SER A 1 141 ? 12.472 -18.353 -4.652 1.00 52.38 141 SER A CA 1
ATOM 1103 C C . SER A 1 141 ? 13.910 -18.869 -4.649 1.00 52.38 141 SER A C 1
ATOM 1105 O O . SER A 1 141 ? 14.343 -19.266 -3.575 1.00 52.38 141 SER A O 1
ATOM 1107 N N . LEU A 1 142 ? 14.679 -18.875 -5.747 1.00 45.84 142 LEU A N 1
ATOM 1108 C CA . LEU A 1 142 ? 16.002 -19.533 -5.730 1.00 45.84 142 LEU A CA 1
ATOM 1109 C C . LEU A 1 142 ? 17.042 -18.934 -6.692 1.00 45.84 142 LEU A C 1
ATOM 1111 O O . LEU A 1 142 ? 17.550 -19.659 -7.540 1.00 45.84 142 LEU A O 1
ATOM 1115 N N . LEU A 1 143 ? 17.443 -17.666 -6.542 1.00 43.28 143 LEU A N 1
ATOM 1116 C CA . LEU A 1 143 ? 18.713 -17.227 -7.144 1.00 43.28 143 LEU A CA 1
ATOM 1117 C C . LEU A 1 143 ? 19.665 -16.588 -6.120 1.00 43.28 143 LEU A C 1
ATOM 1119 O O . LEU A 1 143 ? 19.248 -15.700 -5.370 1.00 43.28 143 LEU A O 1
ATOM 1123 N N . PRO A 1 144 ? 20.943 -17.026 -6.081 1.00 42.88 144 PRO A N 1
ATOM 1124 C CA . PRO A 1 144 ? 21.992 -16.376 -5.311 1.00 42.88 144 PRO A CA 1
ATOM 1125 C C . PRO A 1 144 ? 22.197 -14.942 -5.795 1.00 42.88 144 PRO A C 1
ATOM 1127 O O . PRO A 1 144 ? 22.205 -14.658 -6.991 1.00 42.88 144 PRO A O 1
ATOM 1130 N N . ILE A 1 145 ? 22.393 -14.044 -4.838 1.00 46.06 145 ILE A N 1
ATOM 1131 C CA . 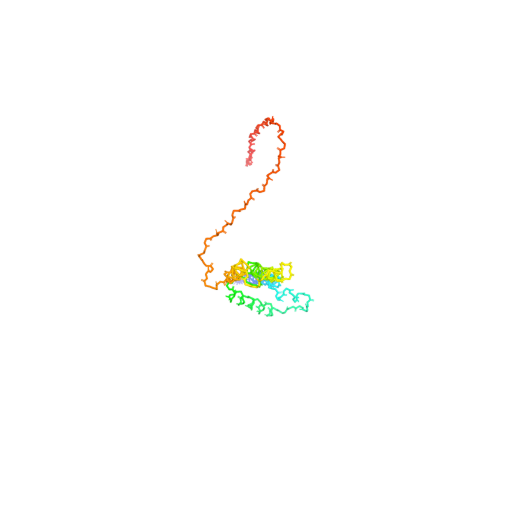ILE A 1 145 ? 22.747 -12.646 -5.056 1.00 46.06 145 ILE A CA 1
ATOM 1132 C C . ILE A 1 145 ? 24.057 -12.601 -5.860 1.00 46.06 145 ILE A C 1
ATOM 1134 O O . ILE A 1 145 ? 25.124 -12.845 -5.305 1.00 46.06 145 ILE A O 1
ATOM 1138 N N . GLN A 1 146 ? 23.997 -12.261 -7.149 1.00 44.06 146 GLN A N 1
ATOM 1139 C CA . GLN A 1 146 ? 25.189 -11.865 -7.900 1.00 44.06 146 GLN A CA 1
ATOM 1140 C C . GLN A 1 146 ? 25.519 -10.410 -7.557 1.00 44.06 146 GLN A C 1
ATOM 1142 O O . GLN A 1 146 ? 25.002 -9.465 -8.155 1.00 44.06 146 GLN A O 1
ATOM 1147 N N . THR A 1 147 ? 26.363 -10.228 -6.541 1.00 40.41 147 THR A N 1
ATOM 1148 C CA . THR A 1 147 ? 26.965 -8.935 -6.208 1.00 40.41 147 THR A CA 1
ATOM 1149 C C . THR A 1 147 ? 28.052 -8.613 -7.232 1.00 40.41 147 THR A C 1
ATOM 1151 O O . THR A 1 147 ? 29.077 -9.291 -7.279 1.00 40.41 147 THR A O 1
ATOM 1154 N N . TRP A 1 148 ? 27.856 -7.573 -8.042 1.00 38.59 148 TRP A N 1
ATOM 1155 C CA . TRP A 1 148 ? 28.934 -7.002 -8.856 1.00 38.59 148 TRP A CA 1
ATOM 1156 C C . TRP A 1 148 ? 30.071 -6.506 -7.939 1.00 38.59 148 TRP A C 1
ATOM 1158 O O . TRP A 1 148 ? 29.764 -5.934 -6.884 1.00 38.59 148 TRP A O 1
ATOM 1168 N N . PRO A 1 149 ? 31.361 -6.663 -8.296 1.00 37.56 149 PRO A N 1
ATOM 1169 C CA . PRO A 1 149 ? 32.450 -6.104 -7.506 1.00 37.56 149 PRO A CA 1
ATOM 1170 C C . PRO A 1 149 ? 32.359 -4.579 -7.549 1.00 37.56 149 PRO A C 1
ATOM 1172 O O . PRO A 1 149 ? 32.527 -3.958 -8.598 1.00 37.56 149 PRO A O 1
ATOM 1175 N N . ARG A 1 150 ? 32.052 -3.967 -6.406 1.00 42.69 150 ARG A N 1
ATOM 1176 C CA . ARG A 1 150 ? 32.166 -2.523 -6.227 1.00 42.69 150 ARG A CA 1
ATOM 1177 C C . ARG A 1 150 ? 33.655 -2.211 -6.127 1.00 42.69 150 ARG A C 1
ATOM 1179 O O . ARG A 1 150 ? 34.294 -2.573 -5.143 1.00 42.69 150 ARG A O 1
ATOM 1186 N N . GLU A 1 151 ? 34.192 -1.583 -7.163 1.00 36.88 151 GLU A N 1
ATOM 1187 C CA . GLU A 1 151 ? 35.543 -1.032 -7.161 1.00 36.88 151 GLU A CA 1
ATOM 1188 C C . GLU A 1 151 ? 35.692 -0.096 -5.953 1.00 36.88 151 GLU A C 1
ATOM 1190 O O . GLU A 1 151 ? 34.827 0.744 -5.677 1.00 36.88 151 GLU A O 1
ATOM 1195 N N . ALA A 1 152 ? 36.737 -0.330 -5.161 1.00 44.38 152 ALA A N 1
ATOM 1196 C CA . ALA A 1 152 ? 36.970 0.356 -3.904 1.00 44.38 152 ALA A CA 1
ATOM 1197 C C . ALA A 1 152 ? 37.204 1.851 -4.158 1.00 44.38 152 ALA A C 1
ATOM 1199 O O . ALA A 1 152 ? 38.207 2.245 -4.749 1.00 44.38 152 ALA A O 1
ATOM 1200 N N . ALA A 1 153 ? 36.288 2.693 -3.681 1.00 43.12 153 ALA A N 1
ATOM 1201 C CA . ALA A 1 153 ? 36.550 4.119 -3.558 1.00 43.12 153 ALA A CA 1
ATOM 1202 C C . ALA A 1 153 ? 37.726 4.330 -2.578 1.00 43.12 153 ALA A C 1
ATOM 1204 O O . ALA A 1 153 ? 37.760 3.668 -1.533 1.00 43.12 153 ALA A O 1
ATOM 1205 N N . PRO A 1 154 ? 38.687 5.225 -2.873 1.00 42.00 154 PRO A N 1
ATOM 1206 C CA . PRO A 1 154 ? 39.826 5.449 -1.995 1.00 42.00 154 PRO A CA 1
ATOM 1207 C C . PRO A 1 154 ? 39.346 6.046 -0.669 1.00 42.00 154 PRO A C 1
ATOM 1209 O O . PRO A 1 154 ? 38.571 7.003 -0.632 1.00 42.00 154 PRO A O 1
ATOM 1212 N N . SER A 1 155 ? 39.783 5.440 0.433 1.00 49.75 155 SER A N 1
ATOM 1213 C CA . SER A 1 155 ? 39.458 5.875 1.791 1.00 49.75 155 SER A CA 1
ATOM 1214 C C . SER A 1 155 ? 40.070 7.252 2.091 1.00 49.75 155 SER A C 1
ATOM 1216 O O . SER A 1 155 ? 41.197 7.514 1.664 1.00 49.75 155 SER A O 1
ATOM 1218 N N . PRO A 1 156 ? 39.393 8.131 2.853 1.00 42.50 156 PRO A N 1
ATOM 1219 C CA . PRO A 1 156 ? 40.001 9.374 3.300 1.00 42.50 156 PRO A CA 1
ATOM 1220 C C . PRO A 1 156 ? 41.078 9.066 4.350 1.00 42.50 156 PRO A C 1
ATOM 1222 O O . PRO A 1 156 ? 40.848 8.310 5.295 1.00 42.50 156 PRO A O 1
ATOM 1225 N N . LEU A 1 157 ? 42.265 9.646 4.171 1.00 44.84 157 LEU A N 1
ATOM 1226 C CA . LEU A 1 157 ? 43.373 9.559 5.121 1.00 44.84 157 LEU A CA 1
ATOM 1227 C C . LEU A 1 157 ? 42.974 10.251 6.431 1.00 44.84 157 LEU A C 1
ATOM 1229 O O . LEU A 1 157 ? 42.807 11.469 6.473 1.00 44.84 157 LEU A O 1
ATOM 1233 N N . VAL A 1 158 ? 42.828 9.475 7.505 1.00 44.47 158 VAL A N 1
ATOM 1234 C CA . VAL A 1 158 ? 42.660 10.004 8.863 1.00 44.47 158 VAL A CA 1
ATOM 1235 C C . VAL A 1 158 ? 44.050 10.214 9.461 1.00 44.47 158 VAL A C 1
ATOM 1237 O O . VAL A 1 158 ? 44.815 9.265 9.623 1.00 44.47 158 VAL A O 1
ATOM 1240 N N . LEU A 1 159 ? 44.378 11.471 9.766 1.00 37.41 159 LEU A N 1
ATOM 1241 C CA . LEU A 1 159 ? 45.594 11.868 10.476 1.00 37.41 159 LEU A CA 1
ATOM 1242 C C . LEU A 1 159 ? 45.641 11.202 11.857 1.00 37.41 159 LEU A C 1
ATOM 1244 O O . LEU A 1 159 ? 44.718 11.324 12.661 1.00 37.41 159 LEU A O 1
ATOM 1248 N N . THR A 1 160 ? 46.736 10.498 12.125 1.00 45.41 160 THR A N 1
ATOM 1249 C CA . THR A 1 160 ? 47.004 9.820 13.392 1.00 45.41 160 THR A CA 1
ATOM 1250 C C . THR A 1 160 ? 47.414 10.836 14.458 1.00 45.41 160 THR A C 1
ATOM 1252 O O . THR A 1 160 ? 48.451 11.484 14.316 1.00 45.41 160 THR A O 1
ATOM 1255 N N . ALA A 1 161 ? 46.647 10.945 15.544 1.00 36.97 161 ALA A N 1
ATOM 1256 C CA . ALA A 1 161 ? 47.104 11.567 16.784 1.00 36.97 161 ALA A CA 1
ATOM 1257 C C . ALA A 1 161 ? 47.332 10.472 17.835 1.00 36.97 161 ALA A C 1
ATOM 1259 O O . ALA A 1 161 ? 46.476 9.620 18.073 1.00 36.97 161 ALA A O 1
ATOM 1260 N N . SER A 1 162 ? 48.537 10.485 18.392 1.00 43.12 162 SER A N 1
ATOM 1261 C CA . SER A 1 162 ? 49.142 9.454 19.224 1.00 43.12 162 SER A CA 1
ATOM 1262 C C . SER A 1 162 ? 48.402 9.148 20.530 1.00 43.12 162 SER A C 1
ATOM 1264 O O . SER A 1 162 ? 47.763 9.993 21.151 1.00 43.12 162 SER A O 1
ATOM 1266 N N . SER A 1 163 ? 48.581 7.900 20.951 1.00 47.19 163 SER A N 1
ATOM 1267 C CA . SER A 1 163 ? 48.167 7.255 22.195 1.00 47.19 163 SER A CA 1
ATOM 1268 C C . SER A 1 163 ? 48.519 8.015 23.482 1.00 47.19 163 SER A C 1
ATOM 1270 O O . SER A 1 163 ? 49.691 8.299 23.732 1.00 47.19 163 SER A O 1
ATOM 1272 N N . LEU A 1 164 ? 47.529 8.177 24.367 1.00 43.25 164 LEU A N 1
ATOM 1273 C CA . LEU A 1 164 ? 47.725 8.310 25.815 1.00 43.25 164 LEU A CA 1
ATOM 1274 C C . LEU A 1 164 ? 46.894 7.233 26.546 1.00 43.25 164 LEU A C 1
ATOM 1276 O O . LEU A 1 164 ? 45.734 7.029 26.178 1.00 43.25 164 LEU A O 1
ATOM 1280 N N . PRO A 1 165 ? 47.444 6.531 27.558 1.00 42.06 165 PRO A N 1
ATOM 1281 C CA . PRO A 1 165 ? 46.723 5.492 28.289 1.00 42.06 165 PRO A CA 1
ATOM 1282 C C . PRO A 1 165 ? 45.759 6.099 29.321 1.00 42.06 165 PRO A C 1
ATOM 1284 O O . PRO A 1 165 ? 46.153 6.930 30.136 1.00 42.06 165 PRO A O 1
ATOM 1287 N N . TYR A 1 166 ? 44.502 5.649 29.310 1.00 40.72 166 TYR A N 1
ATOM 1288 C CA . TYR A 1 166 ? 43.496 5.954 30.336 1.00 40.72 166 TYR A CA 1
ATOM 1289 C C . TYR A 1 166 ? 43.606 4.969 31.519 1.00 40.72 166 TYR A C 1
ATOM 1291 O O . TYR A 1 166 ? 43.808 3.776 31.280 1.00 40.72 166 TYR A O 1
ATOM 1299 N N . PRO A 1 167 ? 43.434 5.407 32.782 1.00 43.91 167 PRO A N 1
ATOM 1300 C CA . PRO A 1 167 ? 43.424 4.509 33.934 1.00 43.91 167 PRO A CA 1
ATOM 1301 C C . PRO A 1 167 ? 42.052 3.834 34.128 1.00 43.91 167 PRO A C 1
ATOM 1303 O O . PRO A 1 167 ? 41.001 4.441 33.919 1.00 43.91 167 PRO A O 1
ATOM 1306 N N . SER A 1 168 ? 42.079 2.567 34.550 1.00 49.03 168 SER A N 1
ATOM 1307 C CA . SER A 1 168 ? 40.912 1.711 34.817 1.00 49.03 168 SER A CA 1
ATOM 1308 C C . SER A 1 168 ? 40.012 2.233 35.951 1.00 49.03 168 SER A C 1
ATOM 1310 O O . SER A 1 168 ? 40.531 2.714 36.962 1.00 49.03 168 SER A O 1
ATOM 1312 N N . PRO A 1 169 ? 38.675 2.070 35.873 1.00 43.19 169 PRO A N 1
ATOM 1313 C CA . PRO A 1 169 ? 37.781 2.442 36.963 1.00 43.19 169 PRO A CA 1
ATOM 1314 C C . PRO A 1 169 ? 37.679 1.339 38.032 1.00 43.19 169 PRO A C 1
ATOM 1316 O O . PRO A 1 169 ? 37.514 0.157 37.732 1.00 43.19 169 PRO A O 1
ATOM 1319 N N . ALA A 1 170 ? 37.749 1.756 39.298 1.00 48.41 170 ALA A N 1
ATOM 1320 C CA . ALA A 1 170 ? 37.566 0.921 40.480 1.00 48.41 170 ALA A CA 1
ATOM 1321 C C . ALA A 1 170 ? 36.095 0.501 40.678 1.00 48.41 170 ALA A C 1
ATOM 1323 O O . ALA A 1 170 ? 35.170 1.305 40.538 1.00 48.41 170 ALA A O 1
ATOM 1324 N N . VAL A 1 171 ? 35.892 -0.760 41.065 1.00 50.75 171 VAL A N 1
ATOM 1325 C CA . VAL A 1 171 ? 34.596 -1.352 41.429 1.00 50.75 171 VAL A CA 1
ATOM 1326 C C . VAL A 1 171 ? 34.129 -0.792 42.780 1.00 50.75 171 VAL A C 1
ATOM 1328 O O . VAL A 1 171 ? 34.831 -0.908 43.783 1.00 50.75 171 VAL A O 1
ATOM 1331 N N . ARG A 1 172 ? 32.934 -0.189 42.826 1.00 46.62 172 ARG A N 1
ATOM 1332 C CA . ARG A 1 172 ? 32.263 0.230 44.074 1.00 46.62 172 ARG A CA 1
ATOM 1333 C C . ARG A 1 172 ? 31.447 -0.931 44.668 1.00 46.62 172 ARG A C 1
ATOM 1335 O O . ARG A 1 172 ? 30.734 -1.581 43.905 1.00 46.62 172 ARG A O 1
ATOM 1342 N N . PRO A 1 173 ? 31.443 -1.153 45.997 1.00 47.25 173 PRO A N 1
ATOM 1343 C CA . PRO A 1 173 ? 30.514 -2.085 46.628 1.00 47.25 173 PRO A CA 1
ATOM 1344 C C . PRO A 1 173 ? 29.138 -1.443 46.889 1.00 47.25 173 PRO A C 1
ATOM 1346 O O . PRO A 1 173 ? 29.026 -0.239 47.132 1.00 47.25 173 PRO A O 1
ATOM 1349 N N . ALA A 1 174 ? 28.088 -2.269 46.838 1.00 52.47 174 ALA A N 1
ATOM 1350 C CA . ALA A 1 174 ? 26.690 -1.903 47.079 1.00 52.47 174 ALA A CA 1
ATOM 1351 C C . ALA A 1 174 ? 26.364 -1.749 48.585 1.00 52.47 174 ALA A C 1
ATOM 1353 O O . ALA A 1 174 ? 26.986 -2.419 49.411 1.00 52.47 174 ALA A O 1
ATOM 1354 N N . PRO A 1 175 ? 25.374 -0.918 48.974 1.00 46.91 175 PRO A N 1
ATOM 1355 C CA . PRO A 1 175 ? 25.015 -0.732 50.376 1.00 46.91 175 PRO A CA 1
ATOM 1356 C C . PRO A 1 175 ? 24.047 -1.818 50.880 1.00 46.91 175 PRO A C 1
ATOM 1358 O O . PRO A 1 175 ? 23.058 -2.155 50.228 1.00 46.91 175 PRO A O 1
ATOM 1361 N N . LEU A 1 176 ? 24.322 -2.331 52.083 1.00 52.25 176 LEU A N 1
ATOM 1362 C CA . LEU A 1 176 ? 23.485 -3.285 52.815 1.00 52.25 176 LEU A CA 1
ATOM 1363 C C . LEU A 1 176 ? 22.244 -2.596 53.406 1.00 52.25 176 LEU A C 1
ATOM 1365 O O . LEU A 1 176 ? 22.341 -1.581 54.099 1.00 52.25 176 LEU A O 1
ATOM 1369 N N . ARG A 1 177 ? 21.067 -3.179 53.155 1.00 50.06 177 ARG A N 1
ATOM 1370 C CA . ARG A 1 177 ? 19.768 -2.736 53.680 1.00 50.06 177 ARG A CA 1
ATOM 1371 C C . ARG A 1 177 ? 19.583 -3.279 55.105 1.00 50.06 177 ARG A C 1
ATOM 1373 O O . ARG A 1 177 ? 19.625 -4.488 55.309 1.00 50.06 177 ARG A O 1
ATOM 1380 N N . ARG A 1 178 ? 19.392 -2.390 56.083 1.00 51.66 178 ARG A N 1
ATOM 1381 C CA . ARG A 1 178 ? 19.159 -2.726 57.500 1.00 51.66 178 ARG A CA 1
ATOM 1382 C C . ARG A 1 178 ? 17.693 -3.162 57.702 1.00 51.66 178 ARG A C 1
ATOM 1384 O O . ARG A 1 178 ? 16.796 -2.499 57.184 1.00 51.66 178 ARG A O 1
ATOM 1391 N N . VAL A 1 179 ? 17.465 -4.263 58.418 1.00 54.62 179 VAL A N 1
ATOM 1392 C CA . VAL A 1 179 ? 16.133 -4.767 58.825 1.00 54.62 179 VAL A CA 1
ATOM 1393 C C . VAL A 1 179 ? 15.743 -4.126 60.174 1.00 54.62 179 VAL A C 1
ATOM 1395 O O . VAL A 1 179 ? 16.650 -3.898 60.977 1.00 54.62 179 VAL A O 1
ATOM 1398 N N . PRO A 1 180 ? 14.460 -3.802 60.443 1.00 49.75 180 PRO A N 1
ATOM 1399 C CA . PRO A 1 180 ? 14.016 -3.301 61.747 1.00 49.75 180 PRO A CA 1
ATOM 1400 C C . PRO A 1 180 ? 13.783 -4.454 62.738 1.00 49.75 180 PRO A C 1
ATOM 1402 O O . PRO A 1 180 ? 13.273 -5.498 62.337 1.00 49.75 180 PRO A O 1
ATOM 1405 N N . SER A 1 181 ? 14.120 -4.245 64.012 1.00 51.56 181 SER A N 1
ATOM 1406 C CA . SER A 1 181 ? 13.732 -5.133 65.119 1.00 51.56 181 SER A CA 1
ATOM 1407 C C . SER A 1 181 ? 12.508 -4.577 65.851 1.00 51.56 181 SER A C 1
ATOM 1409 O O . SER A 1 181 ? 12.397 -3.355 65.984 1.00 51.56 181 SER A O 1
ATOM 1411 N N . ASP A 1 182 ? 11.642 -5.490 66.301 1.00 51.62 182 ASP A N 1
ATOM 1412 C CA . ASP A 1 182 ? 10.648 -5.296 67.371 1.00 51.62 182 ASP A CA 1
ATOM 1413 C C . ASP A 1 182 ? 11.306 -4.942 68.718 1.00 51.62 182 ASP A C 1
ATOM 1415 O O . ASP A 1 182 ? 12.458 -5.390 68.953 1.00 51.62 182 ASP A O 1
#

InterPro domains:
  IPR003650 Orange domain [PF07527] (90-131)
  IPR003650 Orange domain [PS51054] (94-126)
  IPR003650 Orange domain [SM00511] (88-135)
  IPR011598 Myc-type, basic helix-loop-helix (bHLH) domain [PF00010] (18-73)
  IPR011598 Myc-type, basic helix-loop-helix (bHLH) domain [PS50888] (17-72)
  IPR011598 Myc-type, basic helix-loop-helix (bHLH) domain [SM00353] (23-78)
  IPR036638 Helix-loop-helix DNA-binding domain superfamily [G3DSA:4.10.280.10] (10-75)
  IPR036638 Helix-loop-helix DNA-binding domain superfamily [SSF47459] (18-73)
  IPR050370 Hairy and Enhancer of Split/HEY-related [PTHR10985] (12-171)

Radius of gyration: 36.89 Å; Cα contacts (8 Å, |Δi|>4): 48; chains: 1; bounding box: 90×34×114 Å

Foldseek 3Di:
DDDDDDDDPPVVVVVVVVVVVVVVVVVVVVVVVVVVLVVLLCPQPVSVVCPPPPDDDSVRSVVSSVVQVVQCVVVVNCGPPPVVVVVLVVVLVVLVVVLVVVVVCVVPPVVDDPPPPVVVVVSVVSVVVSVVSPDDPPPPPDDDDPDDDDDDDDDDDDDDDDDDDDDDDDDDDDDDDDDDDD

Solvent-accessible surface area (backbone atoms only — not comparable to full-atom values): 11763 Å² total; per-residue (Å²): 136,86,82,79,80,82,80,74,78,64,63,62,59,52,52,51,52,50,50,53,52,51,50,54,55,52,50,54,52,50,52,52,54,51,50,51,53,56,50,46,33,67,70,32,68,76,44,37,69,44,65,85,48,77,88,78,51,74,67,55,53,52,49,54,43,51,53,50,52,52,49,17,61,73,56,76,67,46,53,100,63,42,62,65,59,51,51,51,52,53,50,54,52,54,48,52,54,51,51,53,48,50,55,48,44,48,61,69,73,66,67,52,60,92,78,39,67,65,60,53,52,52,55,51,52,55,54,52,51,55,66,68,65,55,78,62,93,82,60,88,84,79,74,83,86,83,74,75,86,76,79,79,73,84,76,82,86,76,84,85,78,83,92,78,90,80,85,85,85,81,88,80,84,83,85,84,82,85,80,86,80,13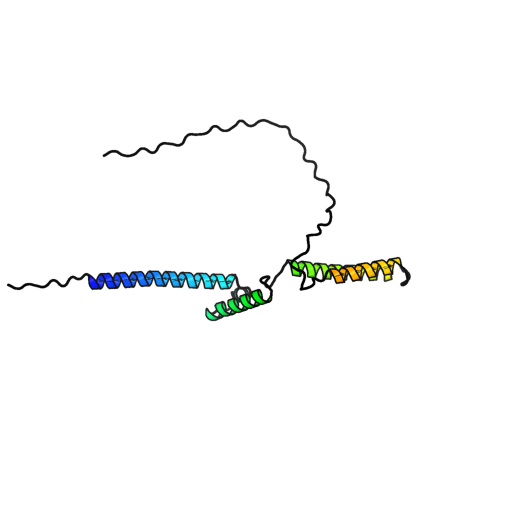5

Organism: NCBI:txid689266